Protein AF-A0A6B3EBD3-F1 (afdb_monomer)

pLDDT: mean 96.1, std 4.3, range [72.12, 98.88]

Nearest PDB structures (foldseek):
  6f91-assembly1_H-2  TM=9.088E-01  e=4.867E-17  Bacteroides thetaiotaomicron
  6f92-assembly1_D  TM=9.040E-01  e=4.867E-17  Bacteroides thetaiotaomicron
  6f91-assembly4_F  TM=9.069E-01  e=7.017E-17  Bacteroides thetaiotaomicron
  6f91-assembly6_C  TM=9.073E-01  e=8.208E-17  Bacteroides thetaiotaomicron
  6f91-assembly6_D-5  TM=9.074E-01  e=8.649E-17  Bacteroides thetaiotaomicron

Solvent-accessible surface area (backbone atoms only — not comparable to full-atom values): 10661 Å² total; per-residue (Å²): 104,88,37,21,51,92,86,35,25,20,66,57,33,1,31,38,93,92,29,68,20,27,35,22,59,23,43,79,38,58,41,27,30,38,70,88,53,53,37,38,51,18,40,13,41,27,61,52,72,57,50,96,46,28,38,42,31,43,45,23,37,34,76,43,58,60,84,84,76,76,74,54,53,83,75,69,34,23,38,49,51,73,94,48,44,49,66,51,94,34,25,25,38,37,40,32,58,73,46,58,27,40,42,35,32,29,31,39,55,80,44,71,48,77,49,75,50,69,56,76,32,76,36,35,32,41,37,36,34,46,28,44,48,38,32,49,46,52,34,23,38,35,34,56,76,54,63,38,34,38,38,39,39,36,28,36,31,32,70,85,44,94,49,78,73,48,73,53,76,50,76,49,75,52,99,58,66,47,78,47,42,20,17,26,47,82,73,44,70,38,79,73,40,46,56,29,67,32,71,58,19,55,22,20,37,39,38,26,29,70,49,65,132

Radius of gyration: 15.94 Å; Cα contacts (8 Å, |Δi|>4): 631; chains: 1; bounding box: 49×34×40 Å

Sequence (213 aa):
FIGTENEGNTYPGAAVPFGMVQLSPDTGHTTGYDYQQDHIRGLSLTHISGVGCGLGGDLPVLPTTGDVTETDDAKYASAYSHDDEEAHPGYYRVGLKTYGVQAEATATERTGKQRYTFPATDKANVLFNAGQSLHRTVSTKVEVLDSRTIRTAITGRGFCQDTVPYTVYTITRFDRPFTSYGTWADGKVTAGSKSSAAQEGGNGAYVRFDTHK

Structure (mmCIF, N/CA/C/O backbone):
data_AF-A0A6B3EBD3-F1
#
_entry.id   AF-A0A6B3EBD3-F1
#
loop_
_atom_site.group_PDB
_atom_site.id
_atom_site.type_symbol
_atom_site.label_atom_id
_atom_site.label_alt_id
_atom_site.label_comp_id
_atom_site.label_asym_id
_atom_site.label_entity_id
_atom_site.label_seq_id
_atom_site.pdbx_PDB_ins_code
_atom_site.Cartn_x
_atom_site.Cartn_y
_atom_site.Cartn_z
_atom_site.occupancy
_atom_site.B_iso_or_equiv
_atom_site.auth_seq_id
_atom_site.auth_comp_id
_atom_site.auth_asym_id
_atom_site.auth_atom_id
_atom_site.pdbx_PDB_model_num
ATOM 1 N N . PHE A 1 1 ? 0.197 -12.440 -16.722 1.00 96.56 1 PHE A N 1
ATOM 2 C CA . PHE A 1 1 ? 1.147 -13.347 -16.048 1.00 96.56 1 PHE A CA 1
ATOM 3 C C . PHE A 1 1 ? 2.327 -13.792 -16.922 1.00 96.56 1 PHE A C 1
ATOM 5 O O . PHE A 1 1 ? 3.266 -14.371 -16.406 1.00 96.56 1 PHE A O 1
ATOM 12 N N . ILE A 1 2 ? 2.364 -13.543 -18.240 1.00 96.88 2 ILE A N 1
ATOM 13 C CA . ILE A 1 2 ? 3.576 -13.873 -19.020 1.00 96.88 2 ILE A CA 1
ATOM 14 C C . ILE A 1 2 ? 4.757 -13.044 -18.496 1.00 96.88 2 ILE A C 1
ATOM 16 O O .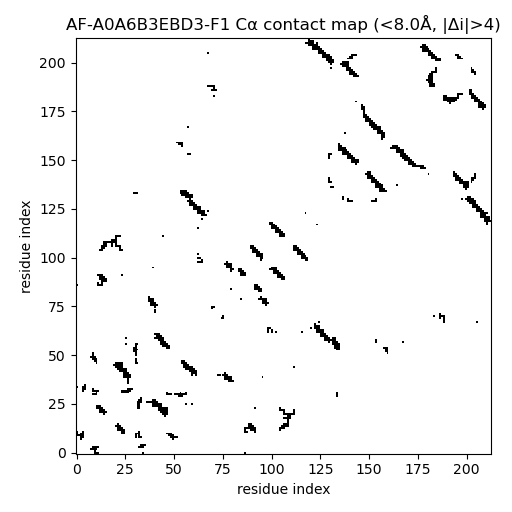 ILE A 1 2 ? 4.642 -11.825 -18.422 1.00 96.88 2 ILE A O 1
ATOM 20 N N . GLY A 1 3 ? 5.870 -13.706 -18.162 1.00 95.69 3 GLY A N 1
ATOM 21 C CA . GLY A 1 3 ? 7.079 -13.061 -17.641 1.00 95.69 3 GLY A CA 1
ATOM 22 C C . GLY A 1 3 ? 7.052 -12.765 -16.139 1.00 95.69 3 GLY A C 1
ATOM 23 O O . GLY A 1 3 ? 7.901 -12.009 -15.671 1.00 95.69 3 GLY A O 1
ATOM 24 N N . THR A 1 4 ? 6.078 -13.286 -15.385 1.00 96.44 4 THR A N 1
ATOM 25 C CA . THR A 1 4 ? 6.037 -13.165 -13.913 1.00 96.44 4 THR A CA 1
ATOM 26 C C . THR A 1 4 ? 6.707 -14.339 -13.194 1.00 96.44 4 THR A C 1
ATOM 28 O O . THR A 1 4 ? 6.681 -14.399 -11.974 1.00 96.44 4 THR A O 1
ATOM 31 N N . GLU A 1 5 ? 7.284 -15.278 -13.941 1.00 92.69 5 GLU A N 1
ATOM 32 C CA . GLU A 1 5 ? 8.036 -16.435 -13.447 1.00 92.69 5 GLU A CA 1
ATOM 33 C C . GLU A 1 5 ? 9.396 -16.485 -14.166 1.00 92.69 5 GLU A C 1
ATOM 35 O O . GLU A 1 5 ? 9.536 -15.910 -15.252 1.00 92.69 5 GLU A O 1
ATOM 40 N N . ASN A 1 6 ? 10.375 -17.199 -13.598 1.00 86.50 6 ASN A N 1
ATOM 41 C CA . ASN A 1 6 ? 11.655 -17.539 -14.237 1.00 86.50 6 ASN A CA 1
ATOM 42 C C . ASN A 1 6 ? 12.406 -16.318 -14.812 1.00 86.50 6 ASN A C 1
ATOM 44 O O . ASN A 1 6 ? 12.743 -16.283 -15.994 1.00 86.50 6 ASN A O 1
ATOM 48 N N . GLU A 1 7 ? 12.651 -15.312 -13.965 1.00 85.56 7 GLU A N 1
ATOM 49 C CA . GLU A 1 7 ? 13.479 -14.121 -14.250 1.00 85.56 7 GLU A CA 1
ATOM 50 C C . GLU A 1 7 ? 12.958 -13.177 -15.353 1.00 85.56 7 GLU A C 1
ATOM 52 O O . GLU A 1 7 ? 13.668 -12.268 -15.787 1.00 85.56 7 GLU A O 1
ATOM 57 N N . GLY A 1 8 ? 11.699 -13.316 -15.784 1.00 93.12 8 GLY A N 1
ATOM 58 C CA . GLY A 1 8 ? 11.071 -12.319 -16.660 1.00 93.12 8 GLY A CA 1
ATOM 59 C C . GLY A 1 8 ? 10.891 -10.952 -15.981 1.00 93.12 8 GLY A C 1
ATOM 60 O O . GLY A 1 8 ? 10.934 -9.918 -16.649 1.00 93.12 8 GLY A O 1
ATOM 61 N N . ASN A 1 9 ? 10.723 -10.946 -14.653 1.00 94.56 9 ASN A N 1
ATOM 62 C CA . ASN A 1 9 ? 10.643 -9.759 -13.794 1.00 94.56 9 ASN A CA 1
ATOM 63 C C . ASN A 1 9 ? 9.593 -8.725 -14.235 1.00 94.56 9 ASN A C 1
ATOM 65 O O . ASN A 1 9 ? 9.769 -7.515 -14.073 1.00 94.56 9 ASN A O 1
ATOM 69 N N . THR A 1 10 ? 8.497 -9.190 -14.832 1.00 96.38 10 THR A N 1
ATOM 70 C CA . THR A 1 10 ? 7.323 -8.356 -15.124 1.00 96.38 10 THR A CA 1
ATOM 71 C C . THR A 1 10 ? 6.372 -8.332 -13.928 1.00 96.38 10 THR A C 1
ATOM 73 O O . THR A 1 10 ? 6.523 -9.104 -12.983 1.00 96.38 10 THR A O 1
ATOM 76 N N . TYR A 1 11 ? 5.367 -7.461 -13.974 1.00 97.00 11 TYR A N 1
ATOM 77 C CA . TYR A 1 11 ? 4.334 -7.360 -12.948 1.00 97.00 11 TYR A CA 1
ATOM 78 C C . TYR A 1 11 ? 2.935 -7.533 -13.578 1.00 97.00 11 TYR A C 1
ATOM 80 O O . TYR A 1 11 ? 2.725 -7.103 -14.716 1.00 97.00 11 TYR A O 1
ATOM 88 N N . PRO A 1 12 ? 1.964 -8.164 -12.886 1.00 97.88 12 PRO A N 1
ATOM 89 C CA . PRO A 1 12 ? 0.624 -8.409 -13.432 1.00 97.88 12 PRO A CA 1
ATOM 90 C C . PRO A 1 12 ? -0.364 -7.251 -13.206 1.00 97.88 12 PRO A C 1
ATOM 92 O O . PRO A 1 12 ? -1.496 -7.321 -13.679 1.00 97.88 12 PRO A O 1
ATOM 95 N N . GLY A 1 13 ? 0.038 -6.218 -12.460 1.00 97.88 13 GLY A N 1
ATOM 96 C CA . GLY A 1 13 ? -0.813 -5.106 -12.0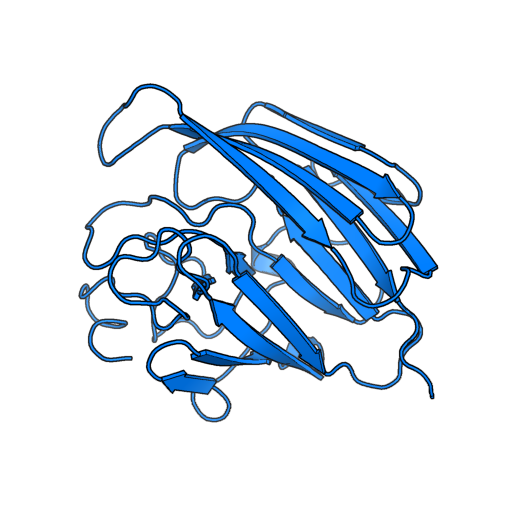55 1.00 97.88 13 GLY A CA 1
ATOM 97 C C . GLY A 1 13 ? -1.374 -4.227 -13.173 1.00 97.88 13 GLY A C 1
ATOM 98 O O . GLY A 1 13 ? -1.009 -4.302 -14.347 1.00 97.88 13 GLY A O 1
ATOM 99 N N . ALA A 1 14 ? -2.264 -3.326 -12.771 1.00 98.31 14 ALA A N 1
ATOM 100 C CA . ALA A 1 14 ? -2.951 -2.417 -13.668 1.00 98.31 14 ALA A CA 1
ATOM 101 C C . ALA A 1 14 ? -2.073 -1.225 -14.074 1.00 98.31 14 ALA A C 1
ATOM 103 O O . ALA A 1 14 ? -1.624 -0.444 -13.233 1.00 98.31 14 ALA A O 1
ATOM 104 N N . ALA A 1 15 ? -1.927 -1.027 -15.383 1.00 98.00 15 ALA A N 1
ATOM 105 C CA . ALA A 1 15 ? -1.324 0.159 -15.979 1.00 98.00 15 ALA A CA 1
ATOM 106 C C . ALA A 1 15 ? -2.009 0.504 -17.311 1.00 98.00 15 ALA A C 1
ATOM 108 O O . ALA A 1 15 ? -2.520 -0.375 -18.012 1.00 98.00 15 ALA A O 1
ATOM 109 N N . VAL A 1 16 ? -1.996 1.788 -17.670 1.00 98.19 16 VAL A N 1
ATOM 110 C CA . VAL A 1 16 ? -2.279 2.258 -19.039 1.00 98.19 16 VAL A CA 1
ATOM 111 C C . VAL A 1 16 ? -0.972 2.338 -19.837 1.00 98.19 16 VAL A C 1
ATOM 113 O O . VAL A 1 16 ? 0.098 2.401 -19.223 1.00 98.19 16 VAL A O 1
ATOM 116 N N . PRO A 1 17 ? -1.010 2.373 -21.184 1.00 98.00 17 PRO A N 1
ATOM 117 C CA . PRO A 1 17 ? 0.197 2.571 -21.982 1.00 98.00 17 PRO A CA 1
ATOM 118 C C . PRO A 1 17 ? 0.988 3.797 -21.506 1.00 98.00 17 PRO A C 1
ATOM 120 O O . PRO A 1 17 ? 0.450 4.900 -21.454 1.00 98.00 17 PRO A O 1
ATOM 123 N N . PHE A 1 18 ? 2.259 3.588 -21.146 1.00 96.69 18 PHE A N 1
ATOM 124 C CA . PHE A 1 18 ? 3.180 4.628 -20.658 1.00 96.69 18 PHE A CA 1
ATOM 125 C C . PHE A 1 18 ? 2.734 5.353 -19.370 1.00 96.69 18 PHE A C 1
ATOM 127 O O . PHE A 1 18 ? 3.213 6.449 -19.075 1.00 96.69 18 PHE A O 1
ATOM 134 N N . GLY A 1 19 ? 1.833 4.748 -18.587 1.00 97.19 19 GLY A N 1
ATOM 135 C CA . GLY A 1 19 ? 1.397 5.280 -17.298 1.00 97.19 19 GLY A CA 1
ATOM 136 C C . GLY A 1 19 ? 2.512 5.281 -16.248 1.00 97.19 19 GLY A C 1
ATOM 137 O O . GLY A 1 19 ? 3.318 4.355 -16.166 1.00 97.19 19 GLY A O 1
ATOM 138 N N . MET A 1 20 ? 2.534 6.328 -15.423 1.00 96.31 20 MET A N 1
ATOM 139 C CA . MET A 1 20 ? 3.426 6.465 -14.268 1.00 96.31 20 MET A CA 1
ATOM 140 C C . MET A 1 20 ? 2.994 5.573 -13.104 1.00 96.31 20 MET A C 1
ATOM 142 O O . MET A 1 20 ? 3.846 5.089 -12.372 1.00 96.31 20 MET A O 1
ATOM 146 N N . VAL A 1 21 ? 1.685 5.380 -12.920 1.00 97.44 21 VAL A N 1
ATOM 147 C CA . VAL A 1 21 ? 1.155 4.439 -11.929 1.00 97.44 21 VAL A CA 1
ATOM 148 C C . VAL A 1 21 ? 1.064 3.061 -12.562 1.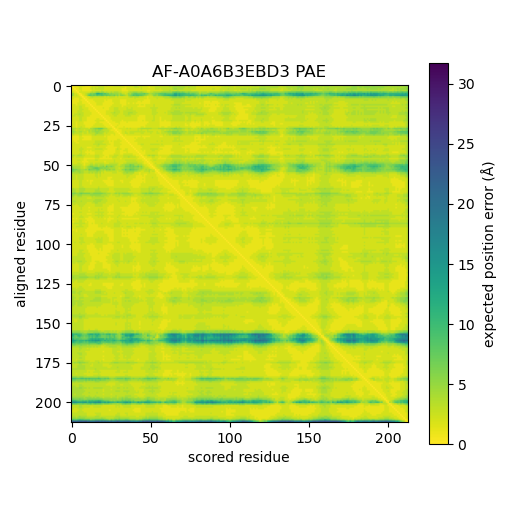00 97.44 21 VAL A C 1
ATOM 150 O O . VAL A 1 21 ? 0.421 2.888 -13.600 1.00 97.44 21 VAL A O 1
ATOM 153 N N . GLN A 1 22 ? 1.688 2.091 -11.906 1.00 97.12 22 GLN A N 1
ATOM 154 C CA . GLN A 1 22 ? 1.637 0.678 -12.253 1.00 97.12 22 GLN A CA 1
ATOM 155 C C . GLN A 1 22 ? 1.203 -0.077 -10.997 1.00 97.12 22 GLN A C 1
ATOM 157 O O . GLN A 1 22 ? 2.027 -0.555 -10.226 1.00 97.12 22 GLN A O 1
ATOM 162 N N . LEU A 1 23 ? -0.104 -0.086 -10.735 1.00 96.88 23 LEU A N 1
ATOM 163 C CA . LEU A 1 23 ? -0.668 -0.545 -9.469 1.00 96.88 23 LEU A CA 1
ATOM 164 C C . LEU A 1 23 ? -0.697 -2.078 -9.435 1.00 96.88 23 LEU A C 1
ATOM 166 O O . LEU A 1 23 ? -1.559 -2.685 -10.077 1.00 96.88 23 LEU A O 1
ATOM 170 N N . SER A 1 24 ? 0.237 -2.697 -8.715 1.00 98.19 24 SER A N 1
ATOM 171 C CA . SER A 1 24 ? 0.500 -4.141 -8.792 1.00 98.19 24 SER A CA 1
ATOM 172 C C . SER A 1 24 ? 0.675 -4.781 -7.413 1.00 98.19 24 SER A C 1
ATOM 174 O O . SER A 1 24 ? 1.074 -4.082 -6.482 1.00 98.19 24 SER A O 1
ATOM 176 N N . PRO A 1 25 ? 0.356 -6.081 -7.253 1.00 98.19 25 PRO A N 1
ATOM 177 C CA . PRO A 1 25 ? 0.703 -6.848 -6.056 1.00 98.19 25 PRO A CA 1
ATOM 178 C C . PRO A 1 25 ? 2.217 -6.957 -5.824 1.00 98.19 25 PRO A C 1
ATOM 180 O O . PRO A 1 25 ? 2.974 -7.179 -6.770 1.00 98.19 25 PRO A O 1
ATOM 183 N N . ASP A 1 26 ? 2.606 -6.932 -4.550 1.00 98.00 26 ASP A N 1
ATOM 184 C CA . ASP A 1 26 ? 3.936 -7.291 -4.059 1.00 98.00 26 ASP A CA 1
ATOM 185 C C . ASP A 1 26 ? 3.883 -8.623 -3.304 1.00 98.00 26 ASP A C 1
ATOM 187 O O . ASP A 1 26 ? 3.182 -8.739 -2.298 1.00 98.00 26 ASP A O 1
ATOM 191 N N . THR A 1 27 ? 4.652 -9.619 -3.736 1.00 96.81 27 THR A N 1
ATOM 192 C CA . THR A 1 27 ? 4.795 -10.920 -3.062 1.00 96.81 27 THR A CA 1
ATOM 193 C C . THR A 1 27 ? 6.060 -11.019 -2.202 1.00 96.81 27 THR A C 1
ATOM 195 O O . THR A 1 27 ? 6.219 -11.937 -1.397 1.00 96.81 27 THR A O 1
ATOM 198 N N . GLY A 1 28 ? 6.957 -10.034 -2.314 1.00 89.19 28 GLY A N 1
ATOM 199 C CA . GLY A 1 28 ? 8.274 -10.031 -1.669 1.00 89.19 28 GLY A CA 1
ATOM 200 C C . GLY A 1 28 ? 9.422 -10.402 -2.608 1.00 89.19 28 GLY A C 1
ATOM 201 O O . GLY A 1 28 ? 10.563 -10.499 -2.158 1.00 89.19 28 GLY A O 1
ATOM 202 N N . HIS A 1 29 ? 9.134 -10.589 -3.898 1.00 92.19 29 HIS A N 1
ATOM 203 C CA . HIS A 1 29 ? 10.154 -10.672 -4.934 1.00 92.19 29 HIS A CA 1
ATOM 204 C C . HIS A 1 29 ? 10.820 -9.305 -5.155 1.00 92.19 29 HIS A C 1
ATOM 206 O O . HIS A 1 29 ? 10.193 -8.260 -4.984 1.00 92.19 29 HIS A O 1
ATOM 212 N N . THR A 1 30 ? 12.079 -9.301 -5.595 1.00 88.38 30 THR A N 1
ATOM 213 C CA . THR A 1 30 ? 12.881 -8.080 -5.795 1.00 88.38 30 THR A CA 1
ATOM 214 C C . THR A 1 30 ? 12.217 -7.066 -6.736 1.00 88.38 30 THR A C 1
ATOM 216 O O . THR A 1 30 ? 12.413 -5.868 -6.576 1.00 88.38 30 THR A O 1
ATOM 219 N N . THR A 1 31 ? 11.407 -7.519 -7.696 1.00 90.12 31 THR A N 1
ATOM 220 C CA . THR A 1 31 ? 10.675 -6.658 -8.649 1.00 90.12 31 THR A CA 1
ATOM 221 C C . THR A 1 31 ? 9.178 -6.542 -8.353 1.00 90.12 31 THR A C 1
ATOM 223 O O . THR A 1 31 ? 8.397 -6.177 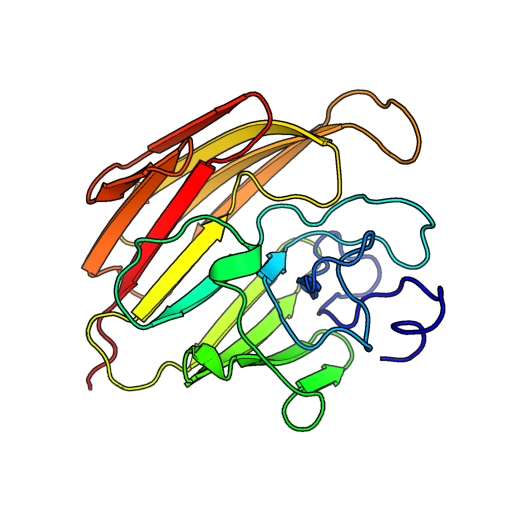-9.232 1.00 90.12 31 THR A O 1
ATOM 226 N N . GLY A 1 32 ? 8.772 -6.872 -7.128 1.00 94.75 32 GLY A N 1
ATOM 227 C CA . GLY A 1 32 ? 7.392 -6.810 -6.655 1.00 94.75 32 GLY A CA 1
ATOM 228 C C . GLY A 1 32 ? 6.747 -8.184 -6.660 1.00 94.75 32 GLY A C 1
ATOM 229 O O . GLY A 1 32 ? 6.471 -8.729 -5.595 1.00 94.75 32 GLY A O 1
ATOM 230 N N . TYR A 1 33 ? 6.583 -8.789 -7.836 1.00 97.12 33 TYR A N 1
ATOM 231 C CA . TYR A 1 33 ? 5.816 -10.025 -8.003 1.00 97.12 33 TYR A CA 1
ATOM 232 C C . TYR A 1 33 ? 6.650 -11.186 -8.561 1.00 97.12 33 TYR A C 1
ATOM 234 O O . TYR A 1 33 ? 7.480 -10.997 -9.450 1.00 97.12 33 TYR A O 1
ATOM 242 N N . ASP A 1 34 ? 6.363 -12.385 -8.059 1.00 96.75 34 ASP A N 1
ATOM 243 C CA . ASP A 1 34 ? 6.824 -13.677 -8.572 1.00 96.75 34 ASP A CA 1
ATOM 244 C C . ASP A 1 34 ? 5.665 -14.671 -8.456 1.00 96.75 34 ASP A C 1
ATOM 246 O O . ASP A 1 34 ? 5.089 -14.831 -7.378 1.00 96.75 34 ASP A O 1
ATOM 250 N N . TYR A 1 35 ? 5.330 -15.312 -9.576 1.00 97.62 35 TYR A N 1
ATOM 251 C CA . TYR A 1 35 ? 4.229 -16.264 -9.706 1.00 97.62 35 TYR A CA 1
ATOM 252 C C . TYR A 1 35 ? 4.397 -17.495 -8.803 1.00 97.62 35 TYR A C 1
ATOM 254 O O . TYR A 1 35 ? 3.422 -18.154 -8.480 1.00 97.62 35 TYR A O 1
ATOM 262 N N . GLN A 1 36 ? 5.612 -17.832 -8.364 1.00 96.62 36 GLN A N 1
ATOM 263 C CA . GLN A 1 36 ? 5.812 -18.968 -7.453 1.00 96.62 36 GLN A CA 1
ATOM 264 C C . GLN A 1 36 ? 5.508 -18.632 -5.986 1.00 96.62 36 GLN A C 1
ATOM 266 O O . GLN A 1 36 ? 5.422 -19.538 -5.156 1.00 96.62 36 GLN A O 1
ATOM 271 N N . GLN A 1 37 ? 5.355 -17.349 -5.647 1.00 97.25 37 GLN A N 1
ATOM 272 C CA . GLN A 1 37 ? 5.040 -16.911 -4.290 1.00 97.25 37 GLN A CA 1
ATOM 273 C C . GLN A 1 37 ? 3.537 -16.999 -4.033 1.00 97.25 37 GLN A C 1
ATOM 275 O O . GLN A 1 37 ? 2.723 -16.589 -4.855 1.00 97.25 37 GLN A O 1
ATOM 280 N N . ASP A 1 38 ? 3.167 -17.450 -2.842 1.00 97.69 38 ASP A N 1
ATOM 281 C CA . ASP A 1 38 ? 1.787 -17.721 -2.429 1.00 97.69 38 ASP A CA 1
ATOM 282 C C . ASP A 1 38 ? 1.221 -16.679 -1.450 1.00 97.69 38 ASP A C 1
ATOM 284 O O . ASP A 1 38 ? 0.082 -16.807 -0.991 1.00 97.69 38 ASP A O 1
ATOM 288 N N . HIS A 1 39 ? 1.987 -15.622 -1.158 1.00 98.50 39 HIS A N 1
ATOM 289 C CA . HIS A 1 39 ? 1.593 -14.532 -0.268 1.00 98.50 39 HIS A CA 1
ATOM 290 C C . HIS A 1 39 ? 1.734 -13.164 -0.939 1.00 98.50 39 HIS A C 1
ATOM 292 O O . HIS A 1 39 ? 2.716 -12.897 -1.624 1.00 98.50 39 HIS A O 1
ATOM 298 N N . ILE A 1 40 ? 0.770 -12.276 -0.687 1.00 98.56 40 ILE A N 1
ATOM 299 C CA . ILE A 1 40 ? 0.792 -10.865 -1.090 1.00 98.56 40 ILE A CA 1
ATOM 300 C C . ILE A 1 40 ? 0.913 -9.988 0.154 1.00 98.56 40 ILE A C 1
ATOM 302 O O . ILE A 1 40 ? 0.152 -10.125 1.114 1.00 98.56 40 ILE A O 1
ATOM 306 N N . ARG A 1 41 ? 1.854 -9.049 0.106 1.00 97.69 41 ARG A N 1
ATOM 307 C CA . ARG A 1 41 ? 2.172 -8.090 1.172 1.00 97.69 41 ARG A CA 1
ATOM 308 C C . ARG A 1 41 ? 1.504 -6.732 0.969 1.00 97.69 41 ARG A C 1
ATOM 310 O O . ARG A 1 41 ? 1.435 -5.927 1.887 1.00 97.69 41 ARG A O 1
ATOM 317 N N . GLY A 1 42 ? 0.975 -6.474 -0.221 1.00 98.06 42 GLY A N 1
ATOM 318 C CA . GLY A 1 42 ? 0.227 -5.264 -0.534 1.00 98.06 42 GLY A CA 1
ATOM 319 C C . GLY A 1 42 ? 0.113 -5.048 -2.032 1.00 98.06 42 GLY A C 1
ATOM 320 O O . GLY A 1 42 ? 0.633 -5.829 -2.823 1.00 98.06 42 GLY A O 1
ATOM 321 N N . LEU A 1 43 ? -0.595 -3.990 -2.412 1.00 98.44 43 LEU A N 1
ATOM 322 C CA . LEU A 1 43 ? -0.622 -3.464 -3.769 1.00 98.44 43 LEU A CA 1
ATOM 323 C C . LEU A 1 43 ? 0.024 -2.078 -3.753 1.00 98.44 43 LEU A C 1
ATOM 325 O O . LEU A 1 43 ? -0.536 -1.157 -3.147 1.00 98.44 43 LEU A O 1
ATOM 329 N N . SER A 1 44 ? 1.181 -1.932 -4.389 1.00 97.62 44 SER A N 1
ATOM 330 C CA . SER A 1 44 ? 1.969 -0.695 -4.407 1.00 97.62 44 SER A CA 1
ATOM 331 C C . SER A 1 44 ? 1.878 0.041 -5.746 1.00 97.62 44 SER A C 1
ATOM 333 O O . SER A 1 44 ? 1.332 -0.464 -6.732 1.00 97.62 44 SER A O 1
ATOM 335 N N . LEU A 1 45 ? 2.319 1.301 -5.761 1.00 94.69 45 LEU A N 1
ATOM 336 C CA . LEU A 1 45 ? 1.914 2.286 -6.772 1.00 94.69 45 LEU A CA 1
ATOM 337 C C . LEU A 1 45 ? 2.746 2.275 -8.059 1.00 94.69 45 LEU A C 1
ATOM 339 O O . LEU A 1 45 ? 2.242 2.675 -9.113 1.00 94.69 45 LEU A O 1
ATOM 343 N N . THR A 1 46 ? 4.018 1.906 -7.960 1.00 93.81 46 THR A N 1
ATOM 344 C CA . THR A 1 46 ? 5.031 2.097 -9.003 1.00 93.81 46 THR A CA 1
ATOM 345 C C . THR A 1 46 ? 5.825 0.815 -9.184 1.00 93.81 46 THR A C 1
ATOM 347 O O . THR A 1 46 ? 6.323 0.253 -8.219 1.00 93.81 46 THR A O 1
ATOM 350 N N . HIS A 1 47 ? 5.979 0.350 -10.418 1.00 95.25 47 HIS A N 1
ATOM 351 C CA . HIS A 1 47 ? 6.722 -0.866 -10.737 1.00 95.25 47 HIS A CA 1
ATOM 352 C C . HIS A 1 47 ? 7.485 -0.707 -12.041 1.00 95.25 47 HIS A C 1
ATOM 354 O O . HIS A 1 47 ? 7.072 0.012 -12.954 1.00 95.25 47 HIS A O 1
ATOM 360 N N . ILE A 1 48 ? 8.592 -1.435 -12.152 1.00 92.62 48 ILE A N 1
ATOM 361 C CA . ILE A 1 48 ? 9.425 -1.431 -13.349 1.00 92.62 48 ILE A CA 1
ATOM 362 C C . ILE A 1 48 ? 9.472 -2.840 -13.917 1.00 92.62 48 ILE A C 1
ATOM 364 O O . ILE A 1 48 ? 9.770 -3.799 -13.216 1.00 92.62 48 ILE A O 1
ATOM 368 N N . SER A 1 49 ? 9.147 -2.955 -15.202 1.00 93.69 49 SER A N 1
ATOM 369 C CA . SER A 1 49 ? 9.031 -4.242 -15.882 1.00 93.69 49 SER A CA 1
ATOM 370 C C . SER A 1 49 ? 10.371 -4.669 -16.471 1.00 93.69 49 SER A C 1
ATOM 372 O O . SER A 1 49 ? 10.963 -3.922 -17.250 1.00 93.69 49 SER A O 1
ATOM 374 N N . GLY A 1 50 ? 10.803 -5.893 -16.168 1.00 92.25 50 GLY A N 1
ATOM 375 C CA . GLY A 1 50 ? 11.956 -6.541 -16.799 1.00 92.25 50 GLY A CA 1
ATOM 376 C C . GLY A 1 50 ? 13.318 -6.070 -16.287 1.00 92.25 50 GLY A C 1
ATOM 377 O O . GLY A 1 50 ? 14.315 -6.205 -16.993 1.00 92.25 50 GLY A O 1
ATOM 378 N N . VAL A 1 51 ? 13.380 -5.485 -15.087 1.00 89.75 51 VAL A N 1
ATOM 379 C CA . VAL A 1 51 ? 14.649 -5.082 -14.458 1.00 89.75 51 VAL A CA 1
ATOM 380 C C . VAL A 1 51 ? 15.253 -6.216 -13.638 1.00 89.75 51 VAL A C 1
ATOM 382 O O . VAL A 1 51 ? 14.543 -7.054 -13.100 1.00 89.75 51 VAL A O 1
ATOM 385 N N . GLY A 1 52 ? 16.579 -6.229 -13.506 1.00 87.94 52 GLY A N 1
ATOM 386 C CA . GLY A 1 52 ? 17.309 -7.184 -12.660 1.00 87.94 52 GLY A CA 1
ATOM 387 C C . GLY A 1 52 ? 17.589 -6.683 -11.238 1.00 87.94 52 GLY A C 1
ATOM 388 O O . GLY A 1 52 ? 18.455 -7.228 -10.563 1.00 87.94 52 GLY A O 1
ATOM 389 N N . CYS A 1 53 ? 16.943 -5.601 -10.799 1.00 87.25 53 CYS A N 1
ATOM 390 C CA . CYS A 1 53 ? 17.186 -4.978 -9.499 1.00 87.25 53 CYS A CA 1
ATOM 391 C C . CYS A 1 53 ? 15.883 -4.437 -8.897 1.00 87.25 53 CYS A C 1
ATOM 393 O O . CYS A 1 53 ? 14.915 -4.210 -9.622 1.00 87.25 53 CYS A O 1
ATOM 395 N N . GLY A 1 54 ? 15.872 -4.216 -7.581 1.00 86.19 54 GLY A N 1
ATOM 396 C CA . GLY A 1 54 ? 14.696 -3.707 -6.882 1.00 86.19 54 GLY A CA 1
ATOM 397 C C . GLY A 1 54 ? 14.539 -2.200 -7.025 1.00 86.19 54 GLY A C 1
ATOM 398 O O . GLY A 1 54 ? 15.465 -1.441 -6.732 1.00 86.19 54 GLY A O 1
ATOM 399 N N . LEU A 1 55 ? 13.370 -1.777 -7.510 1.00 87.56 55 LEU A N 1
ATOM 400 C CA . LEU A 1 55 ? 12.973 -0.378 -7.611 1.00 87.56 55 LEU A CA 1
ATOM 401 C C . LEU A 1 55 ? 11.450 -0.242 -7.741 1.00 87.56 55 LEU A C 1
ATOM 403 O O . LEU A 1 55 ? 10.785 -1.113 -8.298 1.00 87.56 55 LEU A O 1
ATOM 407 N N . GLY A 1 56 ? 10.915 0.879 -7.257 1.00 91.12 56 GLY A N 1
ATOM 408 C CA . GLY A 1 56 ? 9.482 1.091 -7.094 1.00 91.12 56 GLY A CA 1
ATOM 409 C C . GLY A 1 56 ? 8.971 0.389 -5.840 1.00 91.12 56 GLY A C 1
ATOM 410 O O . GLY A 1 56 ? 9.653 0.352 -4.813 1.00 91.12 56 GLY A O 1
ATOM 411 N N . GLY A 1 57 ? 7.769 -0.164 -5.924 1.00 94.31 57 GLY A N 1
ATOM 412 C CA . GLY A 1 57 ? 7.060 -0.765 -4.806 1.00 94.31 57 GLY A CA 1
ATOM 413 C C . GLY A 1 57 ? 6.633 0.246 -3.750 1.00 94.31 57 GLY A C 1
ATOM 414 O O . GLY A 1 57 ? 6.394 -0.128 -2.606 1.00 94.31 57 GLY A O 1
ATOM 415 N N . ASP A 1 58 ? 6.603 1.537 -4.094 1.00 95.12 58 ASP A N 1
ATOM 416 C CA . ASP A 1 58 ? 6.298 2.601 -3.148 1.00 95.12 58 ASP A CA 1
ATOM 417 C C . ASP A 1 58 ? 4.861 2.465 -2.626 1.00 95.12 58 ASP A C 1
ATOM 419 O O . ASP A 1 58 ? 3.901 2.351 -3.398 1.00 95.12 58 ASP A O 1
ATOM 423 N N . LEU A 1 59 ? 4.717 2.578 -1.304 1.00 97.06 59 LEU A N 1
ATOM 424 C CA . LEU A 1 59 ? 3.446 2.564 -0.578 1.00 97.06 59 LEU A CA 1
ATOM 425 C C . LEU A 1 59 ? 2.565 1.334 -0.879 1.00 97.06 59 LEU A C 1
ATOM 427 O O . LEU A 1 59 ? 1.469 1.487 -1.426 1.00 97.06 59 LEU A O 1
ATOM 431 N N . PRO A 1 60 ? 2.976 0.121 -0.479 1.00 97.56 60 PRO A N 1
ATOM 432 C CA . PRO A 1 60 ? 2.092 -1.034 -0.497 1.00 97.56 60 PRO A CA 1
ATOM 433 C C . PRO A 1 60 ? 0.869 -0.787 0.390 1.00 97.56 60 PRO A C 1
ATOM 435 O O . PRO A 1 60 ? 0.980 -0.387 1.558 1.00 97.56 60 PRO A O 1
ATOM 438 N N . VAL A 1 61 ? -0.310 -1.013 -0.188 1.00 98.56 61 VAL A N 1
ATOM 439 C CA . VAL A 1 61 ? -1.598 -0.930 0.503 1.00 98.56 61 VAL A CA 1
ATOM 440 C C . VAL A 1 61 ? -2.205 -2.320 0.602 1.00 98.56 61 VAL A C 1
ATOM 442 O O . VAL A 1 61 ? -2.350 -3.000 -0.413 1.00 98.56 61 VAL A O 1
ATOM 445 N N . LEU A 1 62 ? -2.591 -2.738 1.807 1.00 98.75 62 LEU A N 1
ATOM 446 C CA . LEU A 1 62 ? -3.198 -4.050 2.035 1.00 98.75 62 LEU A CA 1
ATOM 447 C C . LEU A 1 62 ? -4.501 -3.916 2.837 1.00 98.75 62 LEU A C 1
ATOM 449 O O . LEU A 1 62 ? -4.478 -3.384 3.952 1.00 98.75 62 LEU A O 1
ATOM 453 N N . PRO A 1 63 ? -5.649 -4.380 2.314 1.00 98.75 63 PRO A N 1
ATOM 454 C CA . PRO A 1 63 ? -6.864 -4.482 3.105 1.00 98.75 63 PRO A CA 1
ATOM 455 C C . PRO A 1 63 ? -6.814 -5.729 4.001 1.00 98.75 63 PRO A C 1
ATOM 457 O O . PRO A 1 63 ? -6.474 -6.822 3.551 1.00 98.75 63 PRO A O 1
ATOM 460 N N . THR A 1 64 ? -7.177 -5.577 5.272 1.00 98.81 64 THR A N 1
ATOM 461 C CA . THR A 1 64 ? -7.153 -6.666 6.260 1.00 98.81 64 THR A CA 1
ATOM 462 C C . THR A 1 64 ? -8.407 -6.659 7.126 1.00 98.81 64 THR A C 1
ATOM 464 O O . THR A 1 64 ? -9.155 -5.682 7.162 1.00 98.81 64 THR A O 1
ATOM 467 N N . THR A 1 65 ? -8.642 -7.739 7.863 1.00 98.69 65 THR A N 1
ATOM 468 C CA . THR A 1 65 ? -9.712 -7.828 8.866 1.00 98.69 65 THR A CA 1
ATOM 469 C C . THR A 1 65 ? -9.136 -8.156 10.237 1.00 98.69 65 THR A C 1
ATOM 471 O O . THR A 1 65 ? -8.154 -8.887 10.333 1.00 98.69 65 THR A O 1
ATOM 474 N N . GLY A 1 66 ? -9.773 -7.669 11.302 1.00 98.25 66 GLY A N 1
ATOM 475 C CA . GLY A 1 66 ? -9.360 -7.939 12.683 1.00 98.25 66 GLY A CA 1
ATOM 476 C C . GLY A 1 66 ? -8.537 -6.807 13.296 1.00 98.25 66 GLY A C 1
ATOM 477 O O . GLY A 1 66 ? -8.577 -5.666 12.833 1.00 98.25 66 GLY A O 1
ATOM 478 N N . ASP A 1 67 ? -7.841 -7.089 14.394 1.00 98.06 67 ASP A N 1
ATOM 479 C CA . ASP A 1 67 ? -7.048 -6.079 15.097 1.00 98.06 67 ASP A CA 1
ATOM 480 C C . ASP A 1 67 ? -5.700 -5.829 14.414 1.00 98.06 67 ASP A C 1
ATOM 482 O O . ASP A 1 67 ? -5.032 -6.754 13.964 1.00 98.06 67 ASP A O 1
ATOM 486 N N . VAL A 1 68 ? -5.303 -4.556 14.330 1.00 98.06 68 VAL A N 1
ATOM 487 C CA . VAL A 1 68 ? -4.015 -4.157 13.750 1.00 98.06 68 VAL A CA 1
ATOM 488 C C . VAL A 1 68 ? -2.981 -4.140 14.868 1.00 98.06 68 VAL A C 1
ATOM 490 O O . VAL A 1 68 ? -2.842 -3.147 15.582 1.00 98.06 68 VAL A O 1
ATOM 493 N N . THR A 1 69 ? -2.300 -5.266 15.052 1.00 95.56 69 THR A N 1
ATOM 494 C CA . THR A 1 69 ? -1.233 -5.434 16.054 1.00 95.56 69 THR A CA 1
ATOM 495 C C . THR A 1 69 ? 0.111 -5.807 15.439 1.00 95.56 69 THR A C 1
ATOM 497 O O . THR A 1 69 ? 1.113 -5.795 16.143 1.00 95.56 69 THR A O 1
ATOM 500 N N . GLU A 1 70 ? 0.123 -6.146 14.151 1.00 95.56 70 GLU A N 1
ATOM 501 C CA . GLU A 1 70 ? 1.303 -6.554 13.397 1.00 95.56 70 GLU A CA 1
ATOM 502 C C . GLU A 1 70 ? 1.645 -5.490 12.349 1.00 95.56 70 GLU A C 1
ATOM 504 O O . GLU A 1 70 ? 0.753 -4.907 11.729 1.00 95.56 70 GLU A O 1
ATOM 509 N N . THR A 1 71 ? 2.936 -5.232 12.169 1.00 95.88 71 THR A N 1
ATOM 510 C CA . THR A 1 71 ? 3.472 -4.244 11.220 1.00 95.88 71 THR A CA 1
ATOM 511 C C . THR A 1 71 ? 4.571 -4.819 10.327 1.00 95.88 71 THR A C 1
ATOM 513 O O . THR A 1 71 ? 5.036 -4.127 9.426 1.00 95.88 71 THR A O 1
ATOM 516 N N . ASP A 1 72 ? 5.012 -6.046 10.599 1.00 95.75 72 ASP A N 1
ATOM 517 C CA . ASP A 1 72 ? 5.898 -6.841 9.755 1.00 95.75 72 ASP A CA 1
ATOM 518 C C . ASP A 1 72 ? 5.111 -7.371 8.547 1.00 95.75 72 ASP A C 1
ATOM 520 O O . ASP A 1 72 ? 4.145 -8.129 8.692 1.00 95.75 72 ASP A O 1
ATOM 524 N N . ASP A 1 73 ? 5.519 -6.947 7.352 1.00 95.00 73 ASP A N 1
ATOM 525 C CA . ASP A 1 73 ? 4.841 -7.227 6.088 1.00 95.00 73 ASP A CA 1
ATOM 526 C C . ASP A 1 73 ? 4.867 -8.698 5.704 1.00 95.00 73 ASP A C 1
ATOM 528 O O . ASP A 1 73 ? 3.937 -9.170 5.053 1.00 95.00 73 ASP A O 1
ATOM 532 N N . ALA A 1 74 ? 5.870 -9.450 6.155 1.00 94.75 74 ALA A N 1
ATOM 533 C CA . ALA A 1 74 ? 5.901 -10.891 5.963 1.00 94.75 74 ALA A CA 1
ATOM 534 C C . ALA A 1 74 ? 4.867 -11.610 6.845 1.00 94.75 74 ALA A C 1
ATOM 536 O O . ALA A 1 74 ? 4.373 -12.670 6.466 1.00 94.75 74 ALA A O 1
ATOM 537 N N . LYS A 1 75 ? 4.517 -11.045 8.008 1.00 96.88 75 LYS A N 1
ATOM 538 C CA . LYS A 1 75 ? 3.584 -11.670 8.962 1.00 96.88 75 LYS A CA 1
ATOM 539 C C . LYS A 1 75 ? 2.128 -11.305 8.722 1.00 96.88 75 LYS A C 1
ATOM 541 O O . LYS A 1 75 ? 1.262 -12.144 8.954 1.00 96.88 75 LYS A O 1
ATOM 546 N N . TYR A 1 76 ? 1.844 -10.080 8.277 1.00 97.56 76 TYR A N 1
ATOM 547 C CA . TYR A 1 76 ? 0.486 -9.702 7.875 1.00 97.56 76 TYR A CA 1
ATOM 548 C C . TYR A 1 76 ? 0.178 -10.050 6.409 1.00 97.56 76 TYR A C 1
ATOM 550 O O . TYR A 1 76 ? -0.925 -9.780 5.935 1.00 97.56 76 TYR A O 1
ATOM 558 N N . ALA A 1 77 ? 1.130 -10.614 5.660 1.00 98.38 77 ALA A N 1
ATOM 559 C CA . ALA A 1 77 ? 0.895 -11.002 4.277 1.00 98.38 77 ALA A CA 1
ATOM 560 C C . ALA A 1 77 ? -0.331 -11.920 4.163 1.00 98.38 77 ALA A C 1
ATOM 562 O O . ALA A 1 77 ? -0.547 -12.824 4.976 1.00 98.38 77 ALA A O 1
ATOM 563 N N . SER A 1 78 ? -1.139 -11.706 3.129 1.00 98.75 78 SER A N 1
ATOM 564 C CA . SER A 1 78 ? -2.267 -12.587 2.858 1.00 98.75 78 SER A CA 1
ATOM 565 C C . SER A 1 78 ? -1.844 -13.709 1.931 1.00 98.75 78 SER A C 1
ATOM 567 O O . SER A 1 78 ? -1.317 -13.440 0.854 1.00 98.75 78 SER A O 1
ATOM 569 N N . ALA A 1 79 ? -2.198 -14.944 2.278 1.00 98.69 79 ALA A N 1
ATOM 570 C CA . ALA A 1 79 ? -2.196 -16.032 1.314 1.00 98.69 79 ALA A CA 1
ATOM 571 C C . ALA A 1 79 ? -3.159 -15.707 0.156 1.00 98.69 79 ALA A C 1
ATOM 573 O O . ALA A 1 79 ? -4.204 -15.072 0.366 1.00 98.69 79 ALA A O 1
ATOM 574 N N . TYR A 1 80 ? -2.829 -16.158 -1.050 1.00 98.69 80 TYR A N 1
ATOM 575 C CA . TYR A 1 80 ? -3.683 -16.069 -2.237 1.00 98.69 80 TYR A CA 1
ATOM 576 C C . TYR A 1 80 ? -3.526 -17.328 -3.110 1.00 98.69 80 TYR A C 1
ATOM 578 O O . TYR A 1 80 ? -2.903 -18.308 -2.705 1.00 98.69 80 TYR A O 1
ATOM 586 N N . SER A 1 81 ? -4.184 -17.380 -4.265 1.00 98.56 81 SER A N 1
ATOM 587 C CA . SER A 1 81 ? -3.889 -18.378 -5.304 1.00 98.56 81 SER A CA 1
ATOM 588 C C . SER A 1 81 ? -4.279 -17.858 -6.671 1.00 98.56 81 SER A C 1
ATOM 590 O O . SER A 1 81 ? -5.276 -17.148 -6.774 1.00 98.56 81 SER A O 1
ATOM 592 N N . HIS A 1 82 ? -3.597 -18.333 -7.710 1.00 98.56 82 HIS A N 1
ATOM 593 C CA . HIS A 1 82 ? -3.901 -17.977 -9.097 1.00 98.56 82 HIS A CA 1
ATOM 594 C C . HIS A 1 82 ? -5.313 -18.380 -9.552 1.00 98.56 82 HIS A C 1
ATOM 596 O O . HIS A 1 82 ? -5.880 -17.719 -10.413 1.00 98.56 82 HIS A O 1
ATOM 602 N N . ASP A 1 83 ? -5.928 -19.395 -8.928 1.00 98.44 83 ASP A N 1
ATOM 603 C CA . ASP A 1 83 ? -7.336 -19.757 -9.179 1.00 98.44 83 ASP A CA 1
ATOM 604 C C . ASP A 1 83 ? -8.324 -18.627 -8.817 1.00 98.44 83 ASP A C 1
ATOM 606 O O . ASP A 1 83 ? -9.442 -18.591 -9.327 1.00 98.44 83 ASP A O 1
ATOM 610 N N . ASP A 1 84 ? -7.916 -17.704 -7.938 1.00 98.50 84 ASP A N 1
ATOM 611 C CA . ASP A 1 84 ? -8.674 -16.512 -7.539 1.00 98.50 84 ASP A CA 1
ATOM 612 C C . ASP A 1 84 ? -7.852 -15.231 -7.775 1.00 98.50 84 ASP A C 1
ATOM 614 O O . ASP A 1 84 ? -7.822 -14.294 -6.972 1.00 98.50 84 ASP A O 1
ATOM 618 N N . GLU A 1 85 ? -7.154 -15.202 -8.906 1.00 98.81 85 GLU A N 1
ATOM 619 C CA . GLU A 1 85 ? -6.388 -14.059 -9.385 1.00 98.81 85 GLU A CA 1
ATOM 620 C C . GLU A 1 85 ? -6.727 -13.808 -10.855 1.00 98.81 85 GLU A C 1
ATOM 622 O O . GLU A 1 85 ? -6.879 -14.731 -11.653 1.00 98.81 85 GLU A O 1
ATOM 627 N N . GLU A 1 86 ? -6.870 -12.543 -11.230 1.00 98.69 86 GLU A N 1
ATOM 628 C CA . GLU A 1 86 ? -7.166 -12.163 -12.605 1.00 98.69 86 GLU A CA 1
ATOM 629 C C . GLU A 1 86 ? -6.403 -10.898 -12.981 1.00 98.69 86 GLU A C 1
ATOM 631 O O . GLU A 1 86 ? -6.364 -9.925 -12.228 1.00 98.69 86 GLU A O 1
ATOM 636 N N . ALA A 1 87 ? -5.817 -10.903 -14.176 1.00 98.50 87 ALA A N 1
ATOM 637 C CA . ALA A 1 87 ? -5.093 -9.765 -14.717 1.00 98.50 87 ALA A CA 1
ATOM 638 C C . ALA A 1 87 ? -5.406 -9.593 -16.205 1.00 98.50 87 ALA A C 1
ATOM 640 O O . ALA A 1 87 ? -5.298 -10.537 -16.993 1.00 98.50 87 ALA A O 1
ATOM 641 N N . HIS A 1 88 ? -5.742 -8.368 -16.600 1.00 97.75 88 HIS A N 1
ATOM 642 C CA . HIS A 1 88 ? -5.897 -7.968 -17.996 1.00 97.75 88 HIS A CA 1
ATOM 643 C C . HIS A 1 88 ? -5.510 -6.488 -18.158 1.00 97.75 88 HIS A C 1
ATOM 645 O O . HIS A 1 88 ? -5.380 -5.780 -17.160 1.00 97.75 88 HIS A O 1
ATOM 651 N N . PRO A 1 89 ? -5.296 -5.968 -19.383 1.00 97.94 89 PRO A N 1
ATOM 652 C CA . PRO A 1 89 ? -4.846 -4.587 -19.564 1.00 97.94 89 PRO A CA 1
ATOM 653 C C . PRO A 1 89 ? -5.696 -3.578 -18.776 1.00 97.94 89 PRO A C 1
ATOM 655 O O . PRO A 1 89 ? -6.921 -3.548 -18.911 1.00 97.94 89 PRO A O 1
ATOM 658 N N . GLY A 1 90 ? -5.037 -2.780 -17.930 1.00 97.94 90 GLY A N 1
ATOM 659 C CA . GLY A 1 90 ? -5.670 -1.772 -17.075 1.00 97.94 90 GLY A CA 1
ATOM 660 C C . GLY A 1 90 ? -6.381 -2.287 -15.814 1.00 97.94 90 GLY A C 1
ATOM 661 O O . GLY A 1 90 ? -7.008 -1.474 -15.131 1.00 97.94 90 GLY A O 1
ATOM 662 N N . TYR A 1 91 ? -6.301 -3.578 -15.474 1.00 98.75 91 TYR A N 1
ATOM 663 C CA . TYR A 1 91 ? -7.010 -4.153 -14.325 1.00 98.75 91 TYR A CA 1
ATOM 664 C C . TYR A 1 91 ? -6.277 -5.338 -13.686 1.00 98.75 91 TYR A C 1
ATOM 666 O O . TYR A 1 91 ? -5.676 -6.166 -14.368 1.00 98.75 91 TYR A O 1
ATOM 674 N N . TYR A 1 92 ? -6.406 -5.443 -12.368 1.00 98.88 92 TYR A N 1
ATOM 675 C CA . TYR A 1 92 ? -5.947 -6.577 -11.579 1.00 98.88 92 TYR A CA 1
ATOM 676 C C . TYR A 1 92 ? -6.957 -6.891 -10.465 1.00 98.88 92 TYR A C 1
ATOM 678 O O . TYR A 1 92 ? -7.504 -5.969 -9.853 1.00 98.88 92 TYR A O 1
ATOM 686 N N . ARG A 1 93 ? -7.177 -8.176 -10.173 1.00 98.81 93 ARG A N 1
ATOM 687 C CA . ARG A 1 93 ? -7.985 -8.675 -9.052 1.00 98.81 93 ARG A CA 1
ATOM 688 C C . ARG A 1 93 ? -7.265 -9.815 -8.350 1.00 98.81 93 ARG A C 1
ATOM 690 O O . ARG A 1 93 ? -6.725 -10.695 -9.011 1.00 98.81 93 ARG A O 1
ATOM 697 N N . VAL A 1 94 ? -7.370 -9.857 -7.025 1.00 98.88 94 VAL A N 1
ATOM 698 C CA . VAL A 1 94 ? -6.968 -11.018 -6.228 1.00 98.88 94 VAL A CA 1
ATOM 699 C C . VAL A 1 94 ? -7.864 -11.229 -5.009 1.00 98.88 94 VAL A C 1
ATOM 701 O O . VAL A 1 94 ? -8.290 -10.268 -4.360 1.00 98.88 94 VAL A O 1
ATOM 704 N N . GLY A 1 95 ? -8.131 -12.492 -4.683 1.00 98.88 95 GLY A N 1
ATOM 705 C CA . GLY A 1 95 ? -8.700 -12.904 -3.404 1.00 98.88 95 GLY A CA 1
ATOM 706 C C . GLY A 1 95 ? -7.634 -13.040 -2.316 1.00 98.88 95 GLY A C 1
ATOM 707 O O . GLY A 1 95 ? -6.763 -13.908 -2.374 1.00 98.88 95 GLY A O 1
ATOM 708 N N . LEU A 1 96 ? -7.721 -12.202 -1.285 1.00 98.88 96 LEU A N 1
ATOM 709 C CA . LEU A 1 96 ? -6.846 -12.222 -0.113 1.00 98.88 96 LEU A CA 1
ATOM 710 C C . LEU A 1 96 ? -7.419 -13.193 0.927 1.00 98.88 96 LEU A C 1
ATOM 712 O O . LEU A 1 96 ? -8.226 -12.814 1.784 1.00 98.88 96 LEU A O 1
ATOM 716 N N . LYS A 1 97 ? -7.018 -14.466 0.831 1.00 98.56 97 LYS A N 1
ATOM 717 C CA . LYS A 1 97 ? -7.596 -15.586 1.595 1.00 98.56 97 LYS A CA 1
ATOM 718 C C . LYS A 1 97 ? -7.497 -15.404 3.104 1.00 98.56 97 LYS A C 1
ATOM 720 O O . LYS A 1 97 ? -8.463 -15.701 3.799 1.00 98.56 97 LYS A O 1
ATOM 725 N N . THR A 1 98 ? -6.370 -14.892 3.603 1.00 98.50 98 THR A N 1
ATOM 726 C CA . THR A 1 98 ? -6.146 -14.686 5.046 1.00 98.50 98 THR A CA 1
ATOM 727 C C . THR A 1 98 ? -7.211 -13.779 5.664 1.00 98.50 98 THR A C 1
ATOM 729 O O . THR A 1 98 ? -7.592 -13.971 6.816 1.00 98.50 98 THR A O 1
ATOM 732 N N . TYR A 1 99 ? -7.718 -12.815 4.894 1.00 98.62 99 TYR A N 1
ATOM 733 C CA . TYR A 1 99 ? -8.656 -11.797 5.372 1.00 98.62 99 TYR A CA 1
ATOM 734 C C . TYR A 1 99 ? -10.067 -11.931 4.789 1.00 98.62 99 TYR A C 1
ATOM 736 O O . TYR A 1 99 ? -10.965 -11.183 5.172 1.00 98.62 99 TYR A O 1
ATOM 744 N N . GLY A 1 100 ? -10.278 -12.860 3.854 1.00 98.56 100 GLY A N 1
ATOM 745 C CA . GLY A 1 100 ? -11.548 -13.005 3.143 1.00 98.56 100 GLY A CA 1
ATOM 746 C C . GLY A 1 100 ? -11.939 -11.753 2.351 1.00 98.56 100 GLY A C 1
ATOM 747 O O . GLY A 1 100 ? -13.126 -11.454 2.241 1.00 98.56 100 GLY A O 1
ATOM 748 N N . VAL A 1 101 ? -10.959 -10.997 1.841 1.00 98.88 101 VAL A N 1
ATOM 749 C CA . VAL A 1 101 ? -11.184 -9.739 1.108 1.00 98.88 101 VAL A CA 1
ATOM 750 C C . VAL A 1 101 ? -10.873 -9.931 -0.369 1.00 98.88 101 VAL A C 1
ATOM 752 O O . VAL A 1 101 ? -9.797 -10.403 -0.719 1.00 98.88 101 VAL A O 1
ATOM 755 N N . GLN A 1 102 ? -11.765 -9.484 -1.249 1.00 98.88 102 GLN A N 1
ATOM 756 C CA . GLN A 1 102 ? -11.438 -9.339 -2.668 1.00 98.88 102 GLN A CA 1
ATOM 757 C C . GLN A 1 102 ? -10.858 -7.944 -2.918 1.00 98.88 102 GLN A C 1
ATOM 759 O O . GLN A 1 102 ? -11.515 -6.938 -2.627 1.00 98.88 102 GLN A O 1
ATOM 764 N N . ALA A 1 103 ? -9.646 -7.886 -3.466 1.00 98.88 103 ALA A N 1
ATOM 765 C CA . ALA A 1 103 ? -8.972 -6.654 -3.846 1.00 98.88 103 ALA A CA 1
ATOM 766 C C . ALA A 1 103 ? -8.950 -6.489 -5.364 1.00 98.88 103 ALA A C 1
ATOM 768 O O . ALA A 1 103 ? -8.606 -7.411 -6.097 1.00 98.88 103 ALA A O 1
ATOM 769 N N . GLU A 1 104 ? -9.305 -5.297 -5.828 1.00 98.88 104 GLU A N 1
ATOM 770 C CA . GLU A 1 104 ? -9.306 -4.921 -7.238 1.00 98.88 104 GLU A CA 1
ATOM 771 C C . GLU A 1 104 ? -8.545 -3.616 -7.429 1.00 98.88 104 GLU A C 1
ATOM 773 O O . GLU A 1 104 ? -8.653 -2.700 -6.610 1.00 98.88 104 GLU A O 1
ATOM 778 N N . ALA A 1 105 ? -7.821 -3.508 -8.535 1.00 98.69 105 ALA A N 1
ATOM 779 C CA . ALA A 1 105 ? -6.989 -2.369 -8.873 1.00 98.69 105 ALA A CA 1
ATOM 780 C C . ALA A 1 105 ? -7.158 -1.988 -10.347 1.00 98.69 105 ALA A C 1
ATOM 782 O O . ALA A 1 105 ? -7.201 -2.838 -11.233 1.00 98.69 105 ALA A O 1
ATOM 783 N N . THR A 1 106 ? -7.222 -0.686 -10.611 1.00 98.75 106 THR A N 1
ATOM 784 C CA . THR A 1 106 ? -7.111 -0.098 -11.952 1.00 98.75 106 THR A CA 1
ATOM 785 C C . THR A 1 106 ? -6.281 1.184 -11.885 1.00 98.75 106 THR A C 1
ATOM 787 O O . THR A 1 106 ? -6.076 1.736 -10.799 1.00 98.75 106 THR A O 1
ATOM 790 N N . ALA A 1 107 ? -5.798 1.674 -13.024 1.00 98.31 107 ALA A N 1
ATOM 791 C CA . ALA A 1 107 ? -4.944 2.853 -13.084 1.00 98.31 107 ALA A CA 1
ATOM 792 C C . ALA A 1 107 ? -5.274 3.752 -14.282 1.00 98.31 107 ALA A C 1
ATOM 794 O O . ALA A 1 107 ? -5.701 3.289 -15.337 1.00 98.31 107 ALA A O 1
ATOM 795 N N . THR A 1 108 ? -5.042 5.050 -14.106 1.00 98.19 108 THR A N 1
ATOM 796 C CA . THR A 1 108 ? -4.862 6.037 -15.177 1.00 98.19 108 THR A CA 1
ATOM 797 C C . THR A 1 108 ? -3.369 6.347 -15.327 1.00 98.19 108 THR A C 1
ATOM 799 O O . THR A 1 108 ? -2.532 5.708 -14.693 1.00 98.19 108 THR A O 1
ATOM 802 N N . GLU A 1 109 ? -3.005 7.367 -16.111 1.00 98.00 109 GLU A N 1
ATOM 803 C CA . GLU A 1 109 ? -1.602 7.770 -16.257 1.00 98.00 109 GLU A CA 1
ATOM 804 C C . GLU A 1 109 ? -0.904 8.086 -14.924 1.00 98.00 109 GLU A C 1
ATOM 806 O O . GLU A 1 109 ? 0.291 7.848 -14.809 1.00 98.00 109 GLU A O 1
ATOM 811 N N . ARG A 1 110 ? -1.606 8.659 -13.933 1.00 97.62 110 ARG A N 1
ATOM 812 C CA . ARG A 1 110 ? -1.005 9.154 -12.670 1.00 97.62 110 ARG A CA 1
ATOM 813 C C . ARG A 1 110 ? -1.860 8.881 -11.429 1.00 97.62 110 ARG A C 1
ATOM 815 O O . ARG A 1 110 ? -1.624 9.459 -10.372 1.00 97.62 110 ARG A O 1
ATOM 822 N N . THR A 1 111 ? -2.902 8.061 -11.538 1.00 97.75 111 THR A N 1
ATOM 823 C CA . THR A 1 111 ? -3.813 7.782 -10.419 1.00 97.75 111 THR A CA 1
ATOM 824 C C . THR A 1 111 ? -4.228 6.323 -10.429 1.00 97.75 111 THR A C 1
ATOM 826 O O . THR A 1 111 ? -4.733 5.832 -11.432 1.00 97.75 111 THR A O 1
ATOM 829 N N . GLY A 1 112 ? -4.050 5.646 -9.298 1.00 97.31 112 GLY A N 1
ATOM 830 C CA . GLY A 1 112 ? -4.612 4.322 -9.057 1.00 97.31 112 GLY A CA 1
ATOM 831 C C . GLY A 1 112 ? -5.989 4.417 -8.404 1.00 97.31 112 GLY A C 1
ATOM 832 O O . GLY A 1 112 ? -6.274 5.361 -7.664 1.00 97.31 112 GLY A O 1
ATOM 833 N N . LYS A 1 113 ? -6.842 3.426 -8.648 1.00 98.25 113 LYS A N 1
ATOM 834 C CA . LYS A 1 113 ? -8.076 3.208 -7.892 1.00 98.25 113 LYS A CA 1
ATOM 835 C C . LYS A 1 113 ? -8.104 1.768 -7.413 1.00 98.25 113 LYS A C 1
ATOM 837 O O . LYS A 1 113 ? -8.015 0.850 -8.223 1.00 98.25 113 LYS A O 1
ATOM 842 N N . GLN A 1 114 ? -8.268 1.602 -6.108 1.00 98.56 114 GLN A N 1
ATOM 843 C CA . GLN A 1 114 ? -8.458 0.307 -5.470 1.00 98.56 114 GLN A CA 1
ATOM 844 C C . GLN A 1 114 ? -9.915 0.168 -5.026 1.00 98.56 114 GLN A C 1
ATOM 846 O O . GLN A 1 114 ? -10.530 1.142 -4.579 1.00 98.56 114 GLN A O 1
ATOM 851 N N . ARG A 1 115 ? -10.477 -1.031 -5.163 1.00 98.75 115 ARG A N 1
ATOM 852 C CA . ARG A 1 115 ? -11.788 -1.401 -4.621 1.00 98.75 115 ARG A CA 1
ATOM 853 C C . ARG A 1 115 ? -11.623 -2.656 -3.777 1.00 98.75 115 ARG A C 1
ATOM 855 O O . ARG A 1 115 ? -11.001 -3.618 -4.213 1.00 98.75 115 ARG A O 1
ATOM 862 N N . TYR A 1 116 ? -12.198 -2.625 -2.580 1.00 98.75 116 TYR A N 1
ATOM 863 C CA . TYR A 1 116 ? -12.116 -3.714 -1.617 1.00 98.75 116 TYR A CA 1
ATOM 864 C C . TYR A 1 116 ? -13.513 -4.195 -1.253 1.00 98.75 116 TYR A C 1
ATOM 866 O O . TYR A 1 116 ? -14.336 -3.410 -0.775 1.00 98.75 116 TYR A O 1
ATOM 874 N N . THR A 1 117 ? -13.767 -5.483 -1.464 1.00 98.75 117 THR A N 1
ATOM 875 C CA . THR A 1 117 ? -14.997 -6.144 -1.022 1.00 98.75 117 THR A CA 1
ATOM 876 C C . THR A 1 117 ? -14.683 -6.927 0.243 1.00 98.75 117 THR A C 1
ATOM 878 O O . THR A 1 117 ? -14.080 -7.996 0.184 1.00 98.75 117 THR A O 1
ATOM 881 N N . PHE A 1 118 ? -15.050 -6.352 1.387 1.00 98.75 118 PHE A N 1
ATOM 882 C CA . PHE A 1 118 ? -14.859 -6.947 2.709 1.00 98.75 118 PHE A CA 1
ATOM 883 C C . PHE A 1 118 ? -16.035 -7.861 3.094 1.00 98.75 118 PHE A C 1
ATOM 885 O O . PHE A 1 118 ? -17.165 -7.615 2.652 1.00 98.75 118 PHE A O 1
ATOM 892 N N . PRO A 1 119 ? -15.813 -8.863 3.966 1.00 98.31 119 PRO A N 1
ATOM 893 C CA . PRO A 1 119 ? -16.904 -9.519 4.683 1.00 98.31 119 PRO A CA 1
ATOM 894 C C . PRO A 1 119 ? -17.571 -8.527 5.651 1.00 98.31 119 PRO A C 1
ATOM 896 O O . PRO A 1 119 ? -17.014 -7.472 5.936 1.00 98.31 119 PRO A O 1
ATOM 899 N N . ALA A 1 120 ? -18.745 -8.863 6.191 1.00 98.31 120 ALA A N 1
ATOM 900 C CA . ALA A 1 120 ? -19.384 -8.032 7.213 1.00 98.31 120 ALA A CA 1
ATOM 901 C C . ALA A 1 120 ? -18.568 -8.059 8.521 1.00 98.31 120 ALA A C 1
ATOM 903 O O . ALA A 1 120 ? -18.410 -9.112 9.139 1.00 98.31 120 ALA A O 1
ATOM 904 N N . THR A 1 121 ? -18.018 -6.911 8.914 1.00 98.19 121 THR A N 1
ATOM 905 C CA . THR A 1 121 ? -17.210 -6.735 10.129 1.00 98.19 121 THR A CA 1
ATOM 906 C C . THR A 1 121 ? -17.106 -5.257 10.528 1.00 98.19 121 THR A C 1
ATOM 908 O O . THR A 1 121 ? -17.135 -4.365 9.682 1.00 98.19 121 THR A O 1
ATOM 911 N N . ASP A 1 122 ? -16.911 -4.983 11.814 1.00 97.19 122 ASP A N 1
ATOM 912 C CA . ASP A 1 122 ? -16.577 -3.664 12.366 1.00 97.19 122 ASP A CA 1
ATOM 913 C C . ASP A 1 122 ? -15.055 -3.394 12.377 1.00 97.19 122 ASP A C 1
ATOM 915 O O . ASP A 1 122 ? -14.596 -2.307 12.740 1.00 97.19 122 ASP A O 1
ATOM 919 N N . LYS A 1 123 ? -14.256 -4.389 11.968 1.00 98.00 123 LYS A N 1
ATOM 920 C CA . LYS A 1 123 ? -12.789 -4.369 11.963 1.00 98.00 123 LYS A CA 1
ATOM 921 C C . LYS A 1 123 ? -12.208 -4.545 10.558 1.00 98.00 123 LYS A C 1
ATOM 923 O O . LYS A 1 123 ? -11.210 -5.244 10.393 1.00 98.00 123 LYS A O 1
ATOM 928 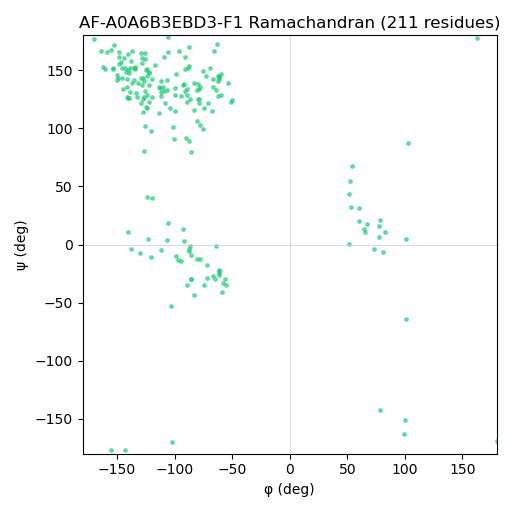N N . ALA A 1 124 ? -12.813 -3.921 9.548 1.00 98.75 124 ALA A N 1
ATOM 929 C CA . ALA A 1 124 ? -12.229 -3.842 8.209 1.00 98.75 124 ALA A CA 1
ATOM 930 C C . ALA A 1 124 ? -11.155 -2.749 8.194 1.00 98.75 124 ALA A C 1
ATOM 932 O O . ALA A 1 124 ? -11.459 -1.593 8.487 1.00 98.75 124 ALA A O 1
ATOM 933 N N . ASN A 1 125 ? -9.913 -3.088 7.861 1.00 98.75 125 ASN A N 1
ATOM 934 C CA . ASN A 1 125 ? -8.796 -2.148 7.845 1.00 98.75 125 ASN A CA 1
ATOM 935 C C . ASN A 1 125 ? -8.221 -1.985 6.440 1.00 98.75 125 ASN A C 1
ATOM 937 O O . ASN A 1 125 ? -8.276 -2.896 5.618 1.00 98.75 125 ASN A O 1
ATOM 941 N N . VAL A 1 126 ? -7.598 -0.836 6.202 1.00 98.81 126 VAL A N 1
ATOM 942 C CA . VAL A 1 126 ? -6.688 -0.617 5.074 1.00 98.81 126 VAL A CA 1
ATOM 943 C C . VAL A 1 126 ? -5.357 -0.150 5.645 1.00 98.81 126 VAL A C 1
ATOM 945 O O . VAL A 1 126 ? -5.304 0.886 6.315 1.00 98.81 126 VAL A O 1
ATOM 948 N N . LEU A 1 127 ? -4.310 -0.943 5.423 1.00 98.88 127 LEU A N 1
ATOM 949 C CA . LEU A 1 127 ? -2.946 -0.681 5.874 1.00 98.88 127 LEU A CA 1
ATOM 950 C C . LEU A 1 127 ? -2.173 0.065 4.785 1.00 98.88 127 LEU A C 1
ATOM 952 O O . LEU A 1 127 ? -2.274 -0.278 3.613 1.00 98.88 127 LEU A O 1
ATOM 956 N N . PHE A 1 128 ? -1.385 1.056 5.188 1.00 98.62 128 PHE A N 1
ATOM 957 C CA . PHE A 1 128 ? -0.500 1.854 4.346 1.00 98.62 128 PHE A CA 1
ATOM 958 C C . PHE A 1 128 ? 0.931 1.704 4.847 1.00 98.62 128 PHE A C 1
ATOM 960 O O . PHE A 1 128 ? 1.324 2.399 5.792 1.00 98.62 128 PHE A O 1
ATOM 967 N N . ASN A 1 129 ? 1.715 0.819 4.232 1.00 97.94 129 ASN A N 1
ATOM 968 C CA . ASN A 1 129 ? 3.094 0.602 4.650 1.00 97.94 129 ASN A CA 1
ATOM 969 C C . ASN A 1 129 ? 4.040 1.600 3.978 1.00 97.94 129 ASN A C 1
ATOM 971 O O . ASN A 1 129 ? 4.708 1.294 2.999 1.00 97.94 129 ASN A O 1
ATOM 975 N N . ALA A 1 130 ? 4.083 2.828 4.501 1.00 97.50 130 ALA A N 1
ATOM 976 C CA . ALA A 1 130 ? 4.943 3.883 3.962 1.00 97.50 130 ALA A CA 1
ATOM 977 C C . ALA A 1 130 ? 6.436 3.527 4.035 1.00 97.50 130 ALA A C 1
ATOM 979 O O . ALA A 1 130 ? 7.217 4.034 3.238 1.00 97.50 130 ALA A O 1
ATOM 980 N N . GLY A 1 131 ? 6.821 2.676 4.987 1.00 95.31 131 GLY A N 1
ATOM 981 C CA . GLY A 1 131 ? 8.182 2.205 5.192 1.00 95.31 131 GLY A CA 1
ATOM 982 C C . GLY A 1 131 ? 8.650 1.122 4.222 1.00 95.31 131 GLY A C 1
ATOM 983 O O . GLY A 1 131 ? 9.848 0.851 4.195 1.00 95.31 131 GLY A O 1
ATOM 984 N N . GLN A 1 132 ? 7.744 0.513 3.454 1.00 93.56 132 GLN A N 1
ATOM 985 C CA . GLN A 1 132 ? 8.053 -0.573 2.527 1.00 93.56 132 GLN A CA 1
ATOM 986 C C . GLN A 1 132 ? 8.177 -0.051 1.097 1.00 93.56 132 GLN A C 1
ATOM 988 O O . GLN A 1 132 ? 7.363 0.744 0.623 1.00 93.56 132 GLN A O 1
ATOM 993 N N . SER A 1 133 ? 9.227 -0.499 0.418 1.00 93.88 133 SER A N 1
ATOM 994 C CA . SER A 1 133 ? 9.510 -0.249 -0.995 1.00 93.88 133 SER A CA 1
ATOM 995 C C . SER A 1 133 ? 10.462 -1.336 -1.502 1.00 93.88 133 SER A C 1
ATOM 997 O O . SER A 1 133 ? 11.075 -2.0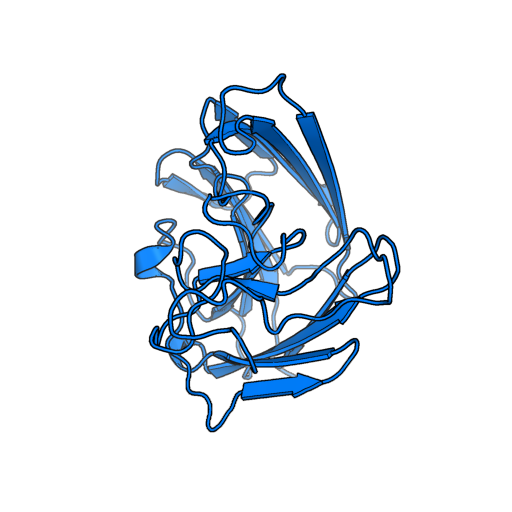44 -0.701 1.00 93.88 133 SER A O 1
ATOM 999 N N . LEU A 1 134 ? 10.615 -1.467 -2.819 1.00 92.75 134 LEU A N 1
ATOM 1000 C CA . LEU A 1 134 ? 11.563 -2.410 -3.435 1.00 92.75 134 LEU A CA 1
ATOM 1001 C C . LEU A 1 134 ? 12.974 -1.821 -3.579 1.00 92.75 134 LEU A C 1
ATOM 1003 O O . LEU A 1 134 ? 13.919 -2.528 -3.920 1.00 92.75 134 LEU A O 1
ATOM 1007 N N . HIS A 1 135 ? 13.122 -0.521 -3.323 1.00 90.88 135 HIS A N 1
ATOM 1008 C CA . HIS A 1 135 ? 14.400 0.184 -3.258 1.00 90.88 135 HIS A CA 1
ATOM 1009 C C . HIS A 1 135 ? 14.794 0.505 -1.812 1.00 90.88 135 HIS A C 1
ATOM 1011 O O . HIS A 1 135 ? 14.043 0.284 -0.862 1.00 90.88 135 HIS A O 1
ATOM 1017 N N . ARG A 1 136 ? 15.962 1.133 -1.635 1.00 91.88 136 ARG A N 1
ATOM 1018 C CA . ARG A 1 136 ? 16.361 1.658 -0.328 1.00 91.88 136 ARG A CA 1
ATOM 1019 C C . ARG A 1 136 ? 15.517 2.879 0.031 1.00 91.88 136 ARG A C 1
ATOM 1021 O O . ARG A 1 136 ? 15.535 3.890 -0.675 1.00 91.88 136 ARG A O 1
ATOM 1028 N N . THR A 1 137 ? 14.818 2.803 1.152 1.00 93.38 137 THR A N 1
ATOM 1029 C CA . THR A 1 137 ? 14.102 3.933 1.747 1.00 93.38 137 THR A CA 1
ATOM 1030 C C . THR A 1 137 ? 15.082 4.853 2.476 1.00 93.38 137 THR A C 1
ATOM 1032 O O . THR A 1 137 ? 15.967 4.391 3.191 1.00 93.38 137 THR A O 1
ATOM 1035 N N . VAL A 1 138 ? 14.947 6.165 2.287 1.00 95.56 138 VAL A N 1
ATOM 1036 C CA . VAL A 1 138 ? 15.752 7.196 2.968 1.00 95.56 138 VAL A CA 1
ATOM 1037 C C . VAL A 1 138 ? 14.940 7.847 4.077 1.00 95.56 138 VAL A C 1
ATOM 1039 O O . VAL A 1 138 ? 15.380 7.906 5.220 1.00 95.56 138 VAL A O 1
ATOM 1042 N N . SER A 1 139 ? 13.745 8.332 3.751 1.00 97.44 139 SER A N 1
ATOM 1043 C CA . SER A 1 139 ? 12.826 8.886 4.741 1.00 97.44 139 SER A CA 1
ATOM 1044 C C . SER A 1 139 ? 11.390 8.752 4.279 1.00 97.44 139 SER A C 1
ATOM 1046 O O . SER A 1 139 ? 11.102 8.758 3.082 1.00 97.44 139 SER A O 1
ATOM 1048 N N . THR A 1 140 ? 10.486 8.640 5.237 1.00 98.12 140 THR A N 1
ATOM 1049 C CA . THR A 1 140 ? 9.069 8.392 4.988 1.00 98.12 140 THR A CA 1
ATOM 1050 C C . THR A 1 140 ? 8.226 9.219 5.933 1.00 98.12 140 THR A C 1
ATOM 1052 O O . THR A 1 140 ? 8.595 9.478 7.080 1.00 98.12 140 THR A O 1
ATOM 1055 N N . LYS A 1 141 ? 7.054 9.627 5.460 1.00 98.56 141 LYS A N 1
ATOM 1056 C CA . LYS A 1 141 ? 6.047 10.309 6.263 1.00 98.56 141 LYS A CA 1
ATOM 1057 C C . LYS A 1 141 ? 4.664 9.884 5.807 1.00 98.56 141 LYS A C 1
ATOM 1059 O O . LYS A 1 141 ? 4.382 9.915 4.615 1.00 98.56 141 LYS A O 1
ATOM 1064 N N . VAL A 1 142 ? 3.799 9.557 6.756 1.00 98.75 142 VAL A N 1
ATOM 1065 C CA . VAL A 1 142 ? 2.377 9.300 6.528 1.00 98.75 142 VAL A CA 1
ATOM 1066 C C . VAL A 1 142 ? 1.548 10.140 7.491 1.00 98.75 142 VAL A C 1
ATOM 1068 O O . VAL A 1 142 ? 1.904 10.295 8.662 1.00 98.75 142 VAL A O 1
ATOM 1071 N N . GLU A 1 143 ? 0.467 10.729 6.990 1.00 98.88 143 GLU A N 1
ATOM 1072 C CA . GLU A 1 143 ? -0.381 11.665 7.724 1.00 98.88 143 GLU A CA 1
ATOM 1073 C C . GLU A 1 143 ? -1.861 11.429 7.421 1.00 98.88 143 GLU A C 1
ATOM 1075 O O . GLU A 1 143 ? -2.293 11.474 6.271 1.00 98.88 143 GLU A O 1
ATOM 1080 N N . VAL A 1 144 ? -2.649 11.251 8.474 1.00 98.88 144 VAL A N 1
ATOM 1081 C CA . VAL A 1 144 ? -4.108 11.280 8.456 1.00 98.88 144 VAL A CA 1
ATOM 1082 C C . VAL A 1 144 ? -4.551 12.743 8.478 1.00 98.88 144 VAL A C 1
ATOM 1084 O O . VAL A 1 144 ? -4.432 13.419 9.503 1.00 98.88 144 VAL A O 1
ATOM 1087 N N . LEU A 1 145 ? -5.034 13.253 7.344 1.00 98.75 145 LEU A N 1
ATOM 1088 C CA . LEU A 1 145 ? -5.397 14.668 7.202 1.00 98.75 145 LEU A CA 1
ATOM 1089 C C . LEU A 1 145 ? -6.807 14.960 7.729 1.00 98.75 145 LEU A C 1
ATOM 1091 O O . LEU A 1 145 ? -7.028 15.948 8.428 1.00 98.75 145 LEU A O 1
ATOM 1095 N N . ASP A 1 146 ? -7.752 14.085 7.403 1.00 98.62 146 ASP A N 1
ATOM 1096 C CA . ASP A 1 146 ? -9.165 14.165 7.772 1.00 98.62 146 ASP A CA 1
ATOM 1097 C C . ASP A 1 146 ? -9.781 12.759 7.767 1.00 98.62 146 ASP A C 1
ATOM 1099 O O . ASP A 1 146 ? -9.074 11.790 7.510 1.00 98.62 146 ASP A O 1
ATOM 1103 N N . SER A 1 147 ? -11.092 12.637 8.011 1.00 98.38 147 SER A N 1
ATOM 1104 C CA . SER A 1 147 ? -11.803 11.351 8.117 1.00 98.38 147 SER A CA 1
ATOM 1105 C C . SER A 1 147 ? -11.841 10.500 6.839 1.00 98.38 147 SER A C 1
ATOM 1107 O O . SER A 1 147 ? -12.432 9.422 6.851 1.00 98.38 147 SER A O 1
ATOM 1109 N N . ARG A 1 148 ? -11.265 10.967 5.727 1.00 98.75 148 ARG A N 1
ATOM 1110 C CA . ARG A 1 148 ? -11.273 10.303 4.416 1.00 98.75 148 ARG A CA 1
ATOM 1111 C C . ARG A 1 148 ? -9.934 10.366 3.685 1.00 98.75 148 ARG A C 1
ATOM 1113 O O . ARG A 1 148 ? -9.850 9.797 2.599 1.00 98.75 148 ARG A O 1
ATOM 1120 N N . THR A 1 149 ? -8.923 11.051 4.216 1.00 98.88 149 THR A N 1
ATOM 1121 C CA . THR A 1 149 ? -7.735 11.414 3.431 1.00 98.88 149 THR A CA 1
ATOM 1122 C C . THR A 1 149 ? -6.436 11.096 4.162 1.00 98.88 149 THR A C 1
ATOM 1124 O O . THR A 1 149 ? -6.206 11.568 5.277 1.00 98.88 149 THR A O 1
ATOM 1127 N N . ILE A 1 150 ? -5.556 10.356 3.484 1.00 98.88 150 ILE A N 1
ATOM 1128 C CA . ILE A 1 150 ? -4.180 10.069 3.903 1.00 98.88 150 ILE A CA 1
ATOM 1129 C C . ILE A 1 150 ? -3.208 10.734 2.927 1.00 98.88 150 ILE A C 1
ATOM 1131 O O . ILE A 1 150 ? -3.386 10.644 1.712 1.00 98.88 150 ILE A O 1
ATOM 1135 N N . ARG A 1 151 ? -2.164 11.375 3.450 1.00 98.88 151 ARG A N 1
ATOM 1136 C CA . ARG A 1 151 ? -1.019 11.873 2.682 1.00 98.88 151 ARG A CA 1
ATOM 1137 C C . ARG A 1 151 ? 0.217 11.049 2.998 1.00 98.88 151 ARG A C 1
ATOM 1139 O O . ARG A 1 151 ? 0.512 10.847 4.174 1.00 98.88 151 ARG A O 1
ATOM 1146 N N . THR A 1 152 ? 0.972 10.680 1.969 1.00 98.62 152 THR A N 1
ATOM 1147 C CA . THR A 1 152 ? 2.265 10.010 2.135 1.00 98.62 152 THR A CA 1
ATOM 1148 C C . THR A 1 152 ? 3.355 10.732 1.350 1.00 98.62 152 THR A C 1
ATOM 1150 O O . THR A 1 152 ? 3.114 11.235 0.253 1.00 98.62 152 THR A O 1
ATOM 1153 N N . ALA A 1 153 ? 4.557 10.778 1.916 1.00 98.38 153 ALA A N 1
ATOM 1154 C CA . ALA A 1 153 ? 5.788 11.102 1.213 1.00 98.38 153 ALA A CA 1
ATOM 1155 C C . ALA A 1 153 ? 6.816 9.992 1.469 1.00 98.38 153 ALA A C 1
ATOM 1157 O O . ALA A 1 153 ? 7.078 9.665 2.627 1.00 98.38 153 ALA A O 1
ATOM 1158 N N . ILE A 1 154 ? 7.385 9.423 0.407 1.00 97.69 154 ILE A N 1
ATOM 1159 C CA . ILE A 1 154 ? 8.412 8.373 0.468 1.00 97.69 154 ILE A CA 1
ATOM 1160 C C . ILE A 1 154 ? 9.609 8.865 -0.326 1.00 97.69 154 ILE A C 1
ATOM 1162 O O . ILE A 1 154 ? 9.491 9.154 -1.513 1.00 97.69 154 ILE A O 1
ATOM 1166 N N . THR A 1 155 ? 10.748 9.014 0.340 1.00 96.38 155 THR A N 1
ATOM 1167 C CA . THR A 1 155 ? 12.014 9.354 -0.305 1.00 96.38 155 THR A CA 1
ATOM 1168 C C . THR A 1 155 ? 12.827 8.086 -0.473 1.00 96.38 155 THR A C 1
ATOM 1170 O O . THR A 1 155 ? 13.248 7.486 0.518 1.00 96.38 155 THR A O 1
ATOM 1173 N N . GLY A 1 156 ? 13.049 7.699 -1.722 1.00 93.00 156 GLY A N 1
ATOM 1174 C CA . GLY A 1 156 ? 13.811 6.527 -2.120 1.00 93.00 156 GLY A CA 1
ATOM 1175 C C . GLY A 1 156 ? 15.146 6.888 -2.751 1.00 93.00 156 GLY A C 1
ATOM 1176 O O . GLY A 1 156 ? 15.357 8.012 -3.214 1.00 93.00 156 GLY A O 1
ATOM 1177 N N . ARG A 1 157 ? 16.058 5.919 -2.788 1.00 90.94 157 ARG A N 1
ATOM 1178 C CA . ARG A 1 157 ? 17.256 5.956 -3.631 1.00 90.94 157 ARG A CA 1
ATOM 1179 C C . ARG A 1 157 ? 17.642 4.547 -4.066 1.00 90.94 157 ARG A C 1
ATOM 1181 O O . ARG A 1 157 ? 17.285 3.574 -3.406 1.00 90.94 157 ARG A O 1
ATOM 1188 N N . GLY A 1 158 ? 18.445 4.457 -5.119 1.00 79.69 158 GLY A N 1
ATOM 1189 C CA . GLY A 1 158 ? 18.982 3.188 -5.596 1.00 79.69 158 GLY A CA 1
ATOM 1190 C C . GLY A 1 158 ? 18.250 2.675 -6.833 1.00 79.69 158 GLY A C 1
ATOM 1191 O O . GLY A 1 158 ? 17.319 1.894 -6.711 1.00 79.69 158 GLY A O 1
ATOM 1192 N N . PHE A 1 159 ? 18.679 3.101 -8.025 1.00 80.25 159 PHE A N 1
ATOM 1193 C CA . PHE A 1 159 ? 18.268 2.511 -9.310 1.00 80.25 159 PHE A CA 1
ATOM 1194 C C . PHE A 1 159 ? 19.391 1.592 -9.781 1.00 80.25 159 PHE A C 1
ATOM 1196 O O . PHE A 1 159 ? 20.337 2.071 -10.404 1.00 80.25 159 PHE A O 1
ATOM 1203 N N . CYS A 1 160 ? 19.351 0.305 -9.421 1.00 78.50 160 CYS A N 1
ATOM 1204 C CA . CYS A 1 160 ? 20.390 -0.708 -9.709 1.00 78.50 160 CYS A CA 1
ATOM 1205 C C . CYS A 1 160 ? 21.847 -0.332 -9.326 1.00 78.50 160 CYS A C 1
ATOM 1207 O O . CYS A 1 160 ? 22.769 -1.100 -9.583 1.00 78.50 160 CYS A O 1
ATOM 1209 N N . GLN A 1 161 ? 22.052 0.856 -8.763 1.00 82.44 161 GLN A N 1
ATOM 1210 C CA . GLN A 1 161 ? 23.276 1.594 -8.470 1.00 82.44 161 GLN A CA 1
ATOM 1211 C C . GLN A 1 161 ? 22.904 2.695 -7.473 1.00 82.44 161 GLN A C 1
ATOM 1213 O O . GLN A 1 161 ? 21.722 3.010 -7.305 1.00 82.44 161 GLN A O 1
ATOM 1218 N N . ASP A 1 162 ? 23.893 3.332 -6.851 1.00 81.31 162 ASP A N 1
ATOM 1219 C CA . ASP A 1 162 ? 23.624 4.420 -5.917 1.00 81.31 162 ASP A CA 1
ATOM 1220 C C . ASP A 1 162 ? 23.240 5.718 -6.649 1.00 81.31 162 ASP A C 1
ATOM 1222 O O . ASP A 1 162 ? 24.087 6.443 -7.170 1.00 81.31 162 ASP A O 1
ATOM 1226 N N . THR A 1 163 ? 21.939 6.004 -6.718 1.00 84.94 163 THR A N 1
ATOM 1227 C CA . THR A 1 163 ? 21.403 7.213 -7.354 1.00 84.94 163 THR A CA 1
ATOM 1228 C C . THR A 1 163 ? 21.141 8.335 -6.355 1.00 84.94 163 THR A C 1
ATOM 1230 O O . THR A 1 163 ? 21.138 8.140 -5.132 1.00 84.94 163 THR A O 1
ATOM 1233 N N . VAL A 1 164 ? 20.918 9.538 -6.895 1.00 90.31 164 VAL A N 1
ATOM 1234 C CA . VAL A 1 164 ? 20.393 10.667 -6.122 1.00 90.31 164 VAL A CA 1
ATOM 1235 C C . VAL A 1 164 ? 18.997 10.330 -5.580 1.00 90.31 164 VAL A C 1
ATOM 1237 O O . VAL A 1 164 ? 18.222 9.675 -6.284 1.00 90.31 164 VAL A O 1
ATOM 1240 N N . PRO A 1 165 ? 18.655 10.756 -4.350 1.00 92.69 165 PRO A N 1
ATOM 1241 C CA . PRO A 1 165 ? 17.327 10.520 -3.804 1.00 92.69 165 PRO A CA 1
ATOM 1242 C C . PRO A 1 165 ? 16.218 11.192 -4.622 1.00 92.69 165 PRO A C 1
ATOM 1244 O O . PRO A 1 165 ? 16.389 12.305 -5.122 1.00 92.69 165 PRO A O 1
ATOM 1247 N N . TYR A 1 166 ? 15.064 10.537 -4.700 1.00 92.81 166 TYR A N 1
ATOM 1248 C CA . TYR A 1 166 ? 13.818 11.081 -5.244 1.00 92.81 166 TYR A CA 1
ATOM 1249 C C . TYR A 1 166 ? 12.703 10.934 -4.211 1.00 92.81 166 TYR A C 1
ATOM 1251 O O . TYR A 1 166 ? 12.797 10.089 -3.324 1.00 92.81 166 TYR A O 1
ATOM 1259 N N . THR A 1 167 ? 11.635 11.724 -4.336 1.00 95.94 167 THR A N 1
ATOM 1260 C CA . THR A 1 167 ? 10.477 11.625 -3.439 1.00 95.94 167 THR A CA 1
ATOM 1261 C C . THR A 1 167 ? 9.189 11.404 -4.219 1.00 95.94 167 THR A C 1
ATOM 1263 O O . THR A 1 167 ? 8.863 12.175 -5.123 1.00 95.94 167 THR A O 1
ATOM 1266 N N . VAL A 1 168 ? 8.434 10.381 -3.822 1.00 95.75 168 VAL A N 1
ATOM 1267 C CA . VAL A 1 168 ? 7.062 10.124 -4.263 1.00 95.75 168 VAL A CA 1
ATOM 1268 C C . VAL A 1 168 ? 6.104 10.744 -3.254 1.00 95.75 168 VAL A C 1
ATOM 1270 O O . VAL A 1 168 ? 6.193 10.483 -2.054 1.00 95.75 168 VAL A O 1
ATOM 1273 N N . TYR A 1 169 ? 5.174 11.562 -3.745 1.00 98.12 169 TYR A N 1
ATOM 1274 C CA . TYR A 1 169 ? 4.112 12.172 -2.946 1.00 98.12 169 TYR A CA 1
ATOM 1275 C C . TYR A 1 169 ? 2.760 11.610 -3.365 1.00 98.12 169 TYR A C 1
ATOM 1277 O O . TYR A 1 169 ? 2.457 11.542 -4.556 1.00 98.12 169 TYR A O 1
ATOM 1285 N N . THR A 1 170 ? 1.925 11.252 -2.391 1.00 98.12 170 THR A N 1
ATOM 1286 C CA . THR A 1 170 ? 0.610 10.657 -2.649 1.00 98.12 170 THR A CA 1
ATOM 1287 C C . THR A 1 170 ? -0.473 11.296 -1.787 1.00 98.12 170 THR A C 1
ATOM 1289 O O . THR A 1 170 ? -0.229 11.768 -0.672 1.00 98.12 170 THR A O 1
ATOM 1292 N N . ILE A 1 171 ? -1.695 11.298 -2.320 1.00 98.50 171 ILE A N 1
ATOM 1293 C CA . ILE A 1 171 ? -2.926 11.586 -1.586 1.00 98.50 171 ILE A CA 1
ATOM 1294 C C . ILE A 1 171 ? -3.882 10.427 -1.855 1.00 98.50 171 ILE A C 1
ATOM 1296 O O . ILE A 1 171 ? -4.336 10.249 -2.984 1.00 98.50 171 ILE A O 1
ATOM 1300 N N . THR A 1 172 ? -4.204 9.659 -0.817 1.00 98.62 172 THR A N 1
ATOM 1301 C CA . THR A 1 172 ? -5.216 8.599 -0.880 1.00 98.62 172 THR A CA 1
ATOM 1302 C C . THR A 1 172 ? -6.518 9.112 -0.286 1.00 98.62 172 THR A C 1
ATOM 1304 O O . THR A 1 172 ? -6.524 9.637 0.828 1.00 98.62 172 THR A O 1
ATOM 1307 N N . ARG A 1 173 ? -7.628 8.959 -1.019 1.00 98.69 173 ARG A N 1
ATOM 1308 C CA . ARG A 1 173 ? -8.970 9.366 -0.580 1.00 98.69 173 ARG A CA 1
ATOM 1309 C C . ARG A 1 173 ? -9.931 8.188 -0.590 1.00 98.69 173 ARG A C 1
ATOM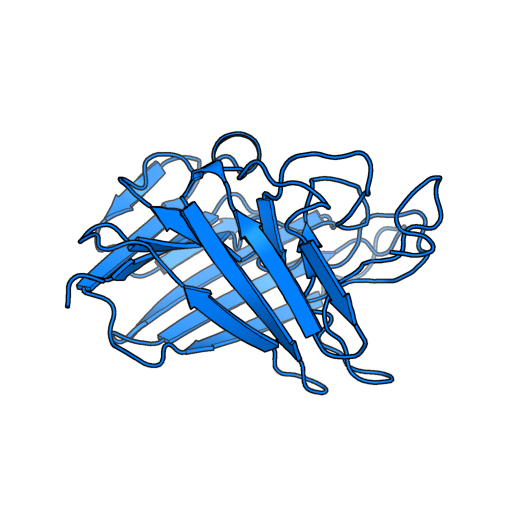 1311 O O . ARG A 1 173 ? -9.973 7.437 -1.560 1.00 98.69 173 ARG A O 1
ATOM 1318 N N . PHE A 1 174 ? -10.743 8.094 0.454 1.00 98.81 174 PHE A N 1
ATOM 1319 C CA . PHE A 1 174 ? -11.784 7.083 0.602 1.00 98.81 174 PHE A CA 1
ATOM 1320 C C . PHE A 1 174 ? -13.167 7.621 0.213 1.00 98.81 174 PHE A C 1
ATOM 1322 O O . PHE A 1 174 ? -13.501 8.793 0.426 1.00 98.81 174 PHE A O 1
ATOM 1329 N N . ASP A 1 175 ? -13.996 6.742 -0.345 1.00 98.06 175 ASP A N 1
ATOM 1330 C CA . ASP A 1 175 ? -15.377 7.027 -0.756 1.00 98.06 175 ASP A CA 1
ATOM 1331 C C . ASP A 1 175 ? -16.341 7.200 0.432 1.00 98.06 175 ASP A C 1
ATOM 1333 O O . ASP A 1 175 ? -17.388 7.845 0.314 1.00 98.06 175 ASP A O 1
ATOM 1337 N N . ARG A 1 176 ? -15.944 6.730 1.615 1.00 97.00 176 ARG A N 1
ATOM 1338 C CA . ARG A 1 176 ? -16.648 6.874 2.893 1.00 97.00 176 ARG A CA 1
ATOM 1339 C C . ARG A 1 176 ? -15.668 7.208 4.025 1.00 97.00 176 ARG A C 1
ATOM 1341 O O . ARG A 1 176 ? -14.470 6.974 3.868 1.00 97.00 176 ARG A O 1
ATOM 1348 N N . PRO A 1 177 ? -16.132 7.798 5.141 1.00 98.44 177 PRO A N 1
ATOM 1349 C CA . PRO A 1 177 ? -15.245 8.121 6.245 1.00 98.44 177 PRO A CA 1
ATOM 1350 C C . PRO A 1 177 ? -14.829 6.853 6.996 1.00 98.44 177 PRO A C 1
ATOM 1352 O O . PRO A 1 177 ? -15.632 5.928 7.137 1.00 98.44 177 PRO A O 1
ATOM 1355 N N . PHE A 1 178 ? -13.595 6.815 7.491 1.00 98.56 178 PHE A N 1
ATOM 1356 C CA . PHE A 1 178 ? -13.162 5.773 8.421 1.00 98.56 178 PHE A CA 1
ATOM 1357 C C . PHE A 1 178 ? -13.744 6.014 9.823 1.00 98.56 178 PHE A C 1
ATOM 1359 O O . PHE A 1 178 ? -13.983 7.154 10.229 1.00 98.56 178 PHE A O 1
ATOM 1366 N N . THR A 1 179 ? -13.978 4.935 10.568 1.00 98.38 179 THR A N 1
ATOM 1367 C CA . THR A 1 179 ? -14.497 4.954 11.946 1.00 98.38 179 THR A CA 1
ATOM 1368 C C . THR A 1 179 ? -13.382 5.132 12.973 1.00 98.38 179 THR A C 1
ATOM 1370 O O . THR A 1 179 ? -13.593 5.740 14.020 1.00 98.38 179 THR A O 1
ATOM 1373 N N . SER A 1 180 ? -12.177 4.652 12.666 1.00 98.50 180 SER A N 1
ATOM 1374 C CA . SER A 1 180 ? -10.969 4.906 13.448 1.00 98.50 180 SER A CA 1
ATOM 1375 C C . SER A 1 180 ? -9.717 4.832 12.575 1.00 98.50 180 SER A C 1
ATOM 1377 O O . SER A 1 180 ? -9.773 4.493 11.393 1.00 98.50 180 SER A O 1
ATOM 1379 N N . TYR A 1 181 ? -8.584 5.220 13.148 1.00 98.81 181 TYR A N 1
ATOM 1380 C CA . TYR A 1 181 ? -7.294 5.271 12.475 1.00 98.81 181 TYR A CA 1
ATOM 1381 C C . TYR A 1 181 ? -6.168 5.152 13.500 1.00 98.81 181 TYR A C 1
ATOM 1383 O O . TYR A 1 181 ? -6.378 5.319 14.706 1.00 98.81 181 TYR A O 1
ATOM 1391 N N . GLY A 1 182 ? -4.959 4.916 13.016 1.00 98.69 182 GLY A N 1
ATOM 1392 C CA . GLY A 1 182 ? -3.743 5.017 13.805 1.00 98.69 182 GLY A CA 1
ATOM 1393 C C . GLY A 1 182 ? -2.513 4.930 12.919 1.00 98.69 182 GLY A C 1
ATOM 1394 O O . GLY A 1 182 ? -2.607 4.719 11.709 1.00 98.69 182 GLY A O 1
ATOM 1395 N N . THR A 1 183 ? -1.347 5.081 13.532 1.00 98.81 183 THR A N 1
ATOM 1396 C CA . THR A 1 183 ? -0.066 4.930 12.840 1.00 98.81 183 THR A CA 1
ATOM 1397 C C . THR A 1 183 ? 0.824 3.931 13.549 1.00 98.81 183 THR A C 1
ATOM 1399 O O . THR A 1 183 ? 0.568 3.564 14.697 1.00 98.81 183 THR A O 1
ATOM 1402 N N . TRP A 1 184 ? 1.865 3.473 12.861 1.00 98.56 184 TRP A N 1
ATOM 1403 C CA . TRP A 1 184 ? 2.948 2.727 13.483 1.00 98.56 184 TRP A CA 1
ATOM 1404 C C . TRP A 1 184 ? 4.309 3.313 13.136 1.00 98.56 184 TRP A C 1
ATOM 1406 O O . TRP A 1 184 ? 4.475 3.999 12.122 1.00 98.56 184 TRP A O 1
ATOM 1416 N N . ALA A 1 185 ? 5.264 3.038 14.013 1.00 97.06 185 ALA A N 1
ATOM 1417 C CA . ALA A 1 185 ? 6.693 3.246 13.830 1.00 97.06 185 ALA A CA 1
ATOM 1418 C C . ALA A 1 185 ? 7.423 2.185 14.658 1.00 97.06 185 ALA A C 1
ATOM 1420 O O . ALA A 1 185 ? 6.967 1.861 15.759 1.00 97.06 185 ALA A O 1
ATOM 1421 N N . ASP A 1 186 ? 8.517 1.642 14.127 1.00 89.88 186 ASP A N 1
ATOM 1422 C CA . ASP A 1 186 ? 9.417 0.721 14.835 1.00 89.88 186 ASP A CA 1
ATOM 1423 C C . ASP A 1 186 ? 8.687 -0.467 15.493 1.00 89.88 186 ASP A C 1
ATOM 1425 O O . ASP A 1 186 ? 8.912 -0.809 16.653 1.00 89.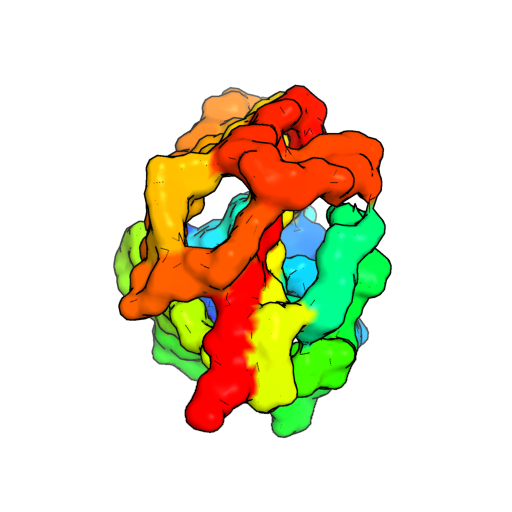88 186 ASP A O 1
ATOM 1429 N N . GLY A 1 187 ? 7.735 -1.067 14.773 1.00 91.94 187 GLY A N 1
ATOM 1430 C CA . GLY A 1 187 ? 6.962 -2.212 15.270 1.00 91.94 187 GLY A CA 1
ATOM 1431 C C . GLY A 1 187 ? 5.794 -1.866 16.200 1.00 91.94 187 GLY A C 1
ATOM 1432 O O . GLY A 1 187 ? 5.018 -2.744 16.573 1.00 91.94 187 GLY A O 1
ATOM 1433 N N . LYS A 1 188 ? 5.638 -0.599 16.604 1.00 96.62 188 LYS A N 1
ATOM 1434 C CA . LYS A 1 188 ? 4.630 -0.188 17.587 1.00 96.62 188 LYS A CA 1
ATOM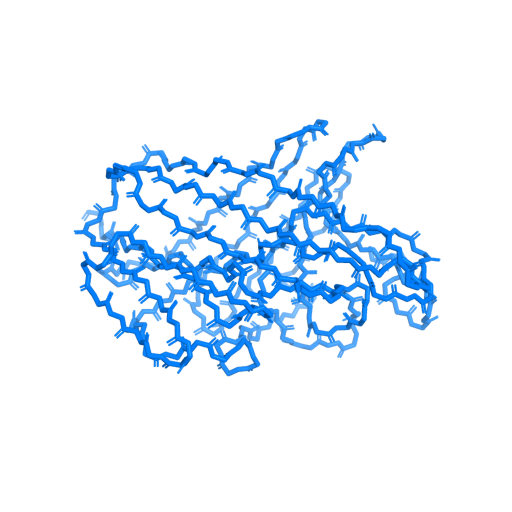 1435 C C . LYS A 1 188 ? 3.444 0.509 16.934 1.00 96.62 188 LYS A C 1
ATOM 1437 O O . LYS A 1 188 ? 3.564 1.620 16.420 1.00 96.62 188 LYS A O 1
ATOM 1442 N N . VAL A 1 189 ? 2.264 -0.090 17.071 1.00 98.44 189 VAL A N 1
ATOM 1443 C CA . VAL A 1 189 ? 0.989 0.516 16.666 1.00 98.44 189 VAL A CA 1
ATOM 1444 C C . VAL A 1 189 ? 0.495 1.504 17.729 1.00 98.44 189 VAL A C 1
ATOM 1446 O O . VAL A 1 189 ? 0.449 1.194 18.919 1.00 98.44 189 VAL A O 1
ATOM 1449 N N . THR A 1 190 ? 0.086 2.699 17.299 1.00 98.44 190 THR A N 1
ATOM 1450 C CA . THR A 1 190 ? -0.481 3.756 18.148 1.00 98.44 190 THR A CA 1
ATOM 1451 C C . THR A 1 190 ? -1.840 4.200 17.602 1.00 98.44 190 THR A C 1
ATOM 1453 O O . THR A 1 190 ? -1.933 4.954 16.629 1.00 98.44 190 THR A O 1
ATOM 1456 N N . ALA A 1 191 ? -2.916 3.728 18.236 1.00 98.44 191 ALA A N 1
ATOM 1457 C CA . ALA A 1 191 ? -4.288 4.095 17.884 1.00 98.44 191 ALA A CA 1
ATOM 1458 C C . ALA A 1 191 ? -4.544 5.600 18.081 1.00 98.44 191 ALA A C 1
ATOM 1460 O O . ALA A 1 191 ? -4.063 6.203 19.039 1.00 98.44 191 ALA A O 1
ATOM 1461 N N . GLY A 1 192 ? -5.291 6.215 17.162 1.00 98.50 192 GLY A N 1
ATOM 1462 C CA . GLY A 1 192 ? -5.615 7.645 17.182 1.00 98.50 192 GLY A CA 1
ATOM 1463 C C . GLY A 1 192 ? -4.456 8.581 16.821 1.00 98.50 192 GLY A C 1
ATOM 1464 O O . GLY A 1 192 ? -4.666 9.791 16.718 1.00 98.50 192 GLY A O 1
ATOM 1465 N N . SER A 1 193 ? -3.246 8.059 16.596 1.00 98.62 193 SER A N 1
ATOM 1466 C CA . SER A 1 193 ? -2.139 8.865 16.081 1.00 98.62 193 SER A CA 1
ATOM 1467 C C . SER A 1 193 ? -2.428 9.313 14.648 1.00 98.62 193 SER A C 1
ATOM 1469 O O . SER A 1 193 ? -2.885 8.523 13.823 1.00 98.62 193 SER A O 1
ATOM 1471 N N . LYS A 1 194 ? -2.169 10.591 14.348 1.00 98.56 194 LYS A N 1
ATOM 1472 C CA . LYS A 1 194 ? -2.429 11.193 13.029 1.00 98.56 194 LYS A CA 1
ATOM 1473 C C . LYS A 1 194 ? -1.229 11.184 12.100 1.00 98.56 194 LYS A C 1
ATOM 1475 O O . LYS A 1 194 ? -1.390 11.462 10.919 1.00 98.56 194 LYS A O 1
ATOM 1480 N N . SER A 1 195 ? -0.030 10.931 12.599 1.00 98.56 195 SER A N 1
ATOM 1481 C CA . SER A 1 195 ? 1.159 10.960 11.762 1.00 98.56 195 SER A CA 1
ATOM 1482 C C . SER A 1 195 ? 2.198 9.968 12.241 1.00 98.56 195 SER A C 1
ATOM 1484 O O . SER A 1 195 ? 2.210 9.535 13.395 1.00 98.56 195 SER A O 1
ATOM 1486 N N . SER A 1 196 ? 3.047 9.562 11.312 1.00 98.50 196 SER A N 1
ATOM 1487 C CA . SER A 1 196 ? 4.259 8.818 11.601 1.00 98.50 196 SER A CA 1
ATOM 1488 C C . SER A 1 196 ? 5.302 9.158 10.552 1.00 98.50 196 SER A C 1
ATOM 1490 O O . SER A 1 196 ? 4.976 9.358 9.380 1.00 98.50 196 SER A O 1
ATOM 1492 N N . ALA A 1 197 ? 6.553 9.244 10.973 1.00 98.00 197 ALA A N 1
ATOM 1493 C CA . ALA A 1 197 ? 7.682 9.501 10.102 1.00 98.00 197 ALA A CA 1
ATOM 1494 C C . ALA A 1 197 ? 8.870 8.680 10.580 1.00 98.00 197 ALA A C 1
ATOM 1496 O O . ALA A 1 197 ? 9.014 8.464 11.783 1.00 98.00 197 ALA A O 1
ATOM 1497 N N . ALA A 1 198 ? 9.718 8.268 9.650 1.00 96.88 198 ALA A N 1
ATOM 1498 C CA . ALA A 1 198 ? 10.914 7.518 9.976 1.00 96.88 198 ALA A CA 1
ATOM 1499 C C . ALA A 1 198 ? 12.060 7.845 9.018 1.00 96.88 198 ALA A C 1
ATOM 1501 O O . ALA A 1 198 ? 11.853 8.314 7.894 1.00 96.88 198 ALA A O 1
ATOM 1502 N N . GLN A 1 199 ? 13.277 7.607 9.500 1.00 94.31 199 GLN A N 1
ATOM 1503 C CA . GLN A 1 199 ? 14.460 7.495 8.656 1.00 94.31 199 GLN A CA 1
ATOM 1504 C C . GLN A 1 199 ? 14.634 6.016 8.321 1.00 94.31 199 GLN A C 1
ATOM 1506 O O . GLN A 1 199 ? 14.453 5.171 9.188 1.00 94.31 199 GLN A O 1
ATOM 1511 N N . GLU A 1 200 ? 14.947 5.716 7.065 1.00 88.19 200 GLU A N 1
ATOM 1512 C CA . GLU A 1 200 ? 15.149 4.348 6.563 1.00 88.19 200 GLU A CA 1
ATOM 1513 C C . GLU A 1 200 ? 13.908 3.420 6.578 1.00 88.19 200 GLU A C 1
ATOM 1515 O O . GLU A 1 200 ? 14.025 2.241 6.260 1.00 88.19 200 GLU A O 1
ATOM 1520 N N . GLY A 1 201 ? 12.700 3.950 6.822 1.00 83.69 201 GLY A N 1
ATOM 1521 C CA . GLY A 1 201 ? 11.427 3.219 6.689 1.00 83.69 201 GLY A CA 1
ATOM 1522 C C . GLY A 1 201 ? 10.853 2.700 8.014 1.00 83.69 201 GLY A C 1
ATOM 1523 O O . GLY A 1 201 ? 11.027 3.323 9.049 1.00 83.69 201 GLY A O 1
ATOM 1524 N N . GLY A 1 202 ? 10.098 1.595 7.995 1.00 91.94 202 GLY A N 1
ATOM 1525 C CA . GLY A 1 202 ? 9.551 0.972 9.219 1.00 91.94 202 GLY A CA 1
ATOM 1526 C C . GLY A 1 202 ? 8.321 1.649 9.847 1.00 91.94 202 GLY A C 1
ATOM 1527 O O . GLY A 1 202 ? 7.977 1.381 11.001 1.00 91.94 202 GLY A O 1
ATOM 1528 N N . ASN A 1 203 ? 7.631 2.518 9.108 1.00 98.12 203 ASN A N 1
ATOM 1529 C CA . ASN A 1 203 ? 6.442 3.223 9.577 1.00 98.12 203 ASN A CA 1
ATOM 1530 C C . ASN A 1 203 ? 5.256 3.116 8.610 1.00 98.12 203 ASN A C 1
ATOM 1532 O O . ASN A 1 203 ? 5.401 2.799 7.432 1.00 98.12 203 ASN A O 1
ATOM 1536 N N . GLY A 1 204 ? 4.069 3.461 9.097 1.00 98.44 204 GLY A N 1
ATOM 1537 C CA . GLY A 1 204 ? 2.873 3.471 8.267 1.00 98.44 204 GLY A CA 1
ATOM 1538 C C . GLY A 1 204 ? 1.621 3.894 9.017 1.00 98.44 204 GLY A C 1
ATOM 1539 O O . GLY A 1 204 ? 1.689 4.436 10.125 1.00 98.44 204 GLY A O 1
ATOM 1540 N N . ALA A 1 205 ? 0.474 3.711 8.373 1.00 98.81 205 ALA A N 1
ATOM 1541 C CA . ALA A 1 205 ? -0.829 4.068 8.915 1.00 98.81 205 ALA A CA 1
ATOM 1542 C C . ALA A 1 205 ? -1.873 3.000 8.619 1.00 98.81 205 ALA A C 1
ATOM 1544 O O . ALA A 1 205 ? -1.802 2.311 7.607 1.00 98.81 205 ALA A O 1
ATOM 1545 N N . TYR A 1 206 ? -2.874 2.893 9.482 1.00 98.88 206 TYR A N 1
ATOM 1546 C CA . TYR A 1 206 ? -4.081 2.140 9.184 1.00 98.88 206 TYR A CA 1
ATOM 1547 C C . TYR A 1 206 ? -5.301 3.032 9.352 1.00 98.88 206 TYR A C 1
ATOM 1549 O O . TYR A 1 206 ? -5.333 3.947 10.181 1.00 98.88 206 TYR A O 1
ATOM 1557 N N . VAL A 1 207 ? -6.332 2.719 8.583 1.00 98.88 207 VAL A N 1
ATOM 1558 C CA . VAL A 1 207 ? -7.684 3.236 8.786 1.00 98.88 207 VAL A CA 1
ATOM 1559 C C . VAL A 1 207 ? -8.644 2.066 8.914 1.00 98.88 207 VAL A C 1
ATOM 1561 O O . VAL A 1 207 ? -8.397 1.002 8.345 1.00 98.88 207 VAL A O 1
ATOM 1564 N N . ARG A 1 208 ? -9.727 2.257 9.664 1.00 98.81 208 ARG A N 1
ATOM 1565 C CA . ARG A 1 208 ? -10.730 1.231 9.950 1.00 98.81 208 ARG A CA 1
ATOM 1566 C C . ARG A 1 208 ? -12.113 1.663 9.494 1.00 98.81 208 ARG A C 1
ATOM 1568 O O . ARG A 1 208 ? -12.456 2.839 9.561 1.00 98.81 208 ARG A O 1
ATOM 1575 N N . PHE A 1 209 ? -12.920 0.700 9.083 1.00 98.62 209 PHE A N 1
ATOM 1576 C CA . PHE A 1 209 ? -14.299 0.894 8.674 1.00 98.62 209 PHE A CA 1
ATOM 1577 C C . PHE A 1 209 ? -15.206 -0.168 9.288 1.00 98.62 209 PHE A C 1
ATOM 1579 O O . PHE A 1 209 ? -14.789 -1.303 9.511 1.00 98.62 209 PHE A O 1
ATOM 1586 N N . ASP A 1 210 ? -16.472 0.203 9.460 1.00 97.81 210 ASP A N 1
ATOM 1587 C CA . ASP A 1 210 ? -17.563 -0.749 9.635 1.00 97.81 210 ASP A CA 1
ATOM 1588 C C . ASP A 1 210 ? -18.135 -1.137 8.260 1.00 97.81 210 ASP A C 1
ATOM 1590 O O . ASP A 1 210 ? -18.315 -0.298 7.369 1.00 97.81 210 ASP A O 1
ATOM 1594 N N . THR A 1 211 ? -18.344 -2.428 8.048 1.00 97.50 211 THR A N 1
ATOM 1595 C CA . THR A 1 211 ? -18.828 -3.039 6.799 1.00 97.50 211 THR A CA 1
ATOM 1596 C C . THR A 1 211 ? -20.093 -3.864 7.008 1.00 97.50 211 THR A C 1
ATOM 1598 O O . THR A 1 211 ? -20.579 -4.476 6.055 1.00 97.50 211 THR A O 1
ATOM 1601 N N . HIS A 1 212 ? -20.660 -3.862 8.218 1.00 94.88 212 HIS A N 1
ATOM 1602 C CA . HIS A 1 212 ? -22.028 -4.325 8.410 1.00 94.88 212 HIS A CA 1
ATOM 1603 C C . HIS A 1 212 ? -22.996 -3.446 7.602 1.00 94.88 212 HIS A C 1
ATOM 1605 O O . HIS A 1 212 ? -22.760 -2.252 7.399 1.00 94.88 212 HIS A O 1
ATOM 1611 N N . LYS A 1 213 ? -24.053 -4.073 7.083 1.00 72.12 213 LYS A N 1
ATOM 1612 C CA . LYS A 1 213 ? -25.135 -3.392 6.366 1.00 72.12 213 LYS A CA 1
ATOM 1613 C C . LYS A 1 213 ? -26.223 -2.944 7.326 1.00 72.12 213 LYS A C 1
ATOM 1615 O O . LYS A 1 213 ? -26.467 -3.691 8.298 1.00 72.12 213 LYS A O 1
#

Mean predicted aligned error: 3.01 Å

Foldseek 3Di:
DVLLEDQQLAFQAEDDVQAQWGFGWAQPPLQRGHQVGFWTLATFTGGDGRDPGHFGSAWGKDKAFDDDQFLPSVVRTFGWHPVQWDGDHQKTWTQRHRHRKIWIWGDDRYDIDIDIDHDQDQGIKMKTQNQDGSFWWFKKKWFQPDQFKIKIKTWGADDVHGDDIDIDIDIGGDPDGFPWKWKDAPSDTDTPHGMDMDGRGRMIMMTTHGDHD

Secondary structure (DSSP, 8-state):
-TTSSTT-----SB--TT-S--BEEE-SBTTB--TT--EE-EEES-B-TT-SS--B--S-EEEEES------TTTSPEE--GGGEEEETTEEEEEETTTTEEEEEEE-SS-EEEEEE--S-S-EEEEE-TT--SSEEEEEEEEEEETTEEEEEEEEE-SSS-PPPEEEEEEEE-SS--SEEEEEETTEEEET--EEEEESS-EEEEEEE----